Protein 8GW5 (pdb70)

Foldseek 3Di:
DDFKDKAKFFWQFQKDWDADPVRFIWIKTWGFGDDPVDTDIAIEIEGDCLNVVRNPQHGGGFIKMFMFGWDWDWDQDPVRRIDIDIHGYGPHMGRPDRD/DDFKDKAKFFWQFFWDWDADPVGKIKTKTWGWGWDPDPPVTHTDTAIEMEIHPQNVVSNVPHGHGFIKMFMFGKDWDWDQDPVGDIDIDIHTYGPHMGGDD

Nearest PDB structures (foldseek):
  8gw5-assembly1_A-2  TM=1.010E+00  e=1.698E-18  Staphylococcus aureus subsp. aureus ED98
  6bhw-assembly2_F  TM=9.410E-01  e=5.744E-14  Bacillus subtilis subsp. subtilis str. 168
  6bhx-assembly1_D  TM=8.996E-01  e=3.920E-14  Bacillus subtilis subsp. subtilis str. 168
  5odn-assembly1_D  TM=8.655E-01  e=2.722E-10  Salinibacter ruber DSM 13855
  3tqy-assembly1_D  TM=8.870E-01  e=6.174E-10  Coxiella burnetii

B-factor: mean 24.98, std 10.58, range [10.48, 67.52]

Organism: Staphylococcus aureus (NCBI:txid1280)

Radius of gyration: 17.5 Å; Cα contacts (8 Å, |Δi|>4): 536; chains: 2; bounding box: 48×40×39 Å

InterPro domains:
  IPR000424 Primosome PriB/single-strand DNA-binding [PF00436] (2-103)
  IPR000424 Primosome PriB/single-strand DNA-binding [PS50935] (1-104)
  IPR000424 Primosome PriB/single-strand DNA-binding [cd04496] (5-103)
  IPR011344 Single-stranded DNA-binding protein [MF_00984] (2-107)
  IPR011344 Single-stranded DNA-binding protein [PIRSF002070] (1-145)
  IPR011344 Single-stranded DNA-binding protein [PTHR10302] (2-135)
  IPR011344 Single-stranded DNA-binding protein [TIGR00621] (1-167)
  IPR012340 Nucleic acid-binding, OB-fold [G3DSA:2.40.50.140] (1-115)
  IPR012340 Nucleic acid-binding, OB-fold [SSF50249] (1-167)

Structure (mmCIF, N/CA/C/O backbone):
data_8GW5
#
_entry.id   8GW5
#
_cell.length_a   88.224
_cell.length_b   88.224
_cell.length_c   57.999
_cell.angle_alpha   90.000
_cell.angle_beta   90.000
_cell.angle_gamma   90.000
#
_symmetry.space_group_name_H-M   'P 41 21 2'
#
loop_
_entity.id
_entity.type
_entity.pdbx_description
1 polymer 'Single-stranded DNA-binding protein'
2 non-polymer GLYCEROL
3 water water
#
loop_
_atom_site.group_PDB
_atom_site.id
_atom_site.type_symbol
_atom_site.label_atom_id
_atom_site.label_alt_id
_atom_site.label_comp_id
_atom_site.label_asym_id
_atom_site.label_entity_id
_atom_site.label_seq_id
_atom_site.pdbx_PDB_ins_code
_atom_site.Cartn_x
_atom_site.Cartn_y
_atom_site.Cartn_z
_atom_site.occupancy
_atom_site.B_iso_or_equiv
_atom_site.auth_seq_id
_atom_site.auth_comp_id
_atom_site.auth_asym_id
_atom_site.auth_atom_id
_atom_site.pdbx_PDB_model_num
ATOM 1 N N . MET A 1 1 ? 23.909 -36.321 13.672 1.00 33.47 1 MET A N 1
ATOM 2 C CA . MET A 1 1 ? 24.753 -35.190 13.310 1.00 30.41 1 MET A CA 1
ATOM 3 C C . MET A 1 1 ? 23.983 -33.883 13.377 1.00 24.43 1 MET A C 1
ATOM 4 O O . MET A 1 1 ? 22.755 -33.865 13.321 1.00 30.53 1 MET A O 1
ATOM 9 N N . LEU A 1 2 ? 24.712 -32.783 13.486 1.00 19.66 2 LEU A N 1
ATOM 10 C CA . LEU A 1 2 ? 24.072 -31.499 13.733 1.00 17.58 2 LEU A CA 1
ATOM 11 C C . LEU A 1 2 ? 23.438 -30.968 12.460 1.00 15.78 2 LEU A C 1
ATOM 12 O O . LEU A 1 2 ? 24.039 -31.014 11.382 1.00 15.34 2 LEU A O 1
ATOM 17 N N . ASN A 1 3 ? 22.215 -30.453 12.597 1.00 13.97 3 ASN A N 1
ATOM 18 C CA . ASN A 1 3 ? 21.491 -29.935 11.440 1.00 15.83 3 ASN A CA 1
ATOM 19 C C . ASN A 1 3 ? 20.467 -28.946 11.986 1.00 13.37 3 ASN A C 1
ATOM 20 O O . ASN A 1 3 ? 19.447 -29.356 12.543 1.00 14.40 3 ASN A O 1
ATOM 25 N N . ARG A 1 4 ? 20.769 -27.660 11.856 1.00 14.10 4 ARG A N 1
ATOM 26 C CA . ARG A 1 4 ? 19.933 -26.628 12.445 1.00 13.97 4 ARG A CA 1
ATOM 27 C C . ARG A 1 4 ? 19.869 -25.445 11.496 1.00 12.25 4 ARG A C 1
ATOM 28 O O . ARG A 1 4 ? 20.902 -25.006 10.970 1.00 13.67 4 ARG A O 1
ATOM 36 N N . VAL A 1 5 ? 18.669 -24.921 11.288 1.00 13.92 5 VAL A N 1
ATOM 37 C CA . VAL A 1 5 ? 18.487 -23.703 10.495 1.00 13.28 5 VAL A CA 1
ATOM 38 C C . VAL A 1 5 ? 17.522 -22.806 11.253 1.00 14.93 5 VAL A C 1
ATOM 39 O O . VAL A 1 5 ? 16.533 -23.285 11.817 1.00 14.59 5 VAL A O 1
ATOM 43 N N . VAL A 1 6 ? 17.825 -21.509 11.297 1.00 12.60 6 VAL A N 1
ATOM 44 C CA . VAL A 1 6 ? 16.974 -20.521 11.957 1.00 12.29 6 VAL A CA 1
ATOM 45 C C . VAL A 1 6 ? 16.775 -19.370 10.982 1.00 13.30 6 VAL A C 1
ATOM 46 O O . VAL A 1 6 ? 17.750 -18.859 10.417 1.00 13.40 6 VAL A O 1
ATOM 50 N N . LEU A 1 7 ? 15.517 -18.970 10.775 1.00 13.52 7 LEU A N 1
ATOM 51 C CA . LEU A 1 7 ? 15.189 -17.929 9.815 1.00 10.82 7 LEU A CA 1
ATOM 52 C C . LEU A 1 7 ? 14.188 -16.968 10.432 1.00 13.54 7 LEU A C 1
ATOM 53 O O . LEU A 1 7 ? 13.345 -17.368 11.238 1.00 15.10 7 LEU A O 1
ATOM 58 N N . VAL A 1 8 ? 14.250 -15.712 10.011 1.00 12.94 8 VAL A N 1
ATOM 59 C CA . VAL A 1 8 ? 13.137 -14.778 10.150 1.00 14.24 8 VAL A CA 1
ATOM 60 C C . VAL A 1 8 ? 12.887 -14.168 8.778 1.00 15.07 8 VAL A C 1
ATOM 61 O O . VAL A 1 8 ? 13.827 -13.688 8.132 1.00 15.49 8 VAL A O 1
ATOM 65 N N . GLY A 1 9 ? 11.636 -14.194 8.326 1.00 14.98 9 GLY A N 1
ATOM 66 C CA . GLY A 1 9 ? 11.287 -13.615 7.047 1.00 16.88 9 GLY A CA 1
ATOM 67 C C . GLY A 1 9 ? 9.795 -13.367 6.968 1.00 16.19 9 GLY A C 1
ATOM 68 O O . GLY A 1 9 ? 9.079 -13.521 7.956 1.00 15.38 9 GLY A O 1
ATOM 69 N N . ARG A 1 10 ? 9.329 -12.977 5.777 1.00 15.38 10 ARG A N 1
ATOM 70 C CA . ARG A 1 10 ? 7.910 -12.701 5.565 1.00 16.35 10 ARG A CA 1
ATOM 71 C C . ARG A 1 10 ? 7.329 -13.647 4.528 1.00 15.17 10 ARG A C 1
ATOM 72 O O . ARG A 1 10 ? 7.979 -13.966 3.524 1.00 16.76 10 ARG A O 1
ATOM 80 N N . LEU A 1 11 ? 6.096 -14.092 4.765 1.00 15.09 11 LEU A N 1
ATOM 81 C CA . LEU A 1 11 ? 5.498 -15.067 3.859 1.00 14.05 11 LEU A CA 1
ATOM 82 C C . LEU A 1 11 ? 5.221 -14.432 2.502 1.00 17.23 11 LEU A C 1
ATOM 83 O O . LEU A 1 11 ? 4.732 -13.304 2.408 1.00 17.14 11 LEU A O 1
ATOM 88 N N . THR A 1 12 ? 5.540 -15.162 1.444 1.00 15.48 12 THR A N 1
ATOM 89 C CA . THR A 1 12 ? 5.291 -14.632 0.108 1.00 17.98 12 THR A CA 1
ATOM 90 C C . THR A 1 12 ? 3.836 -14.767 -0.297 1.00 21.10 12 THR A C 1
ATOM 91 O O . THR A 1 12 ? 3.397 -14.073 -1.220 1.00 21.28 12 THR A O 1
ATOM 95 N N . LYS A 1 13 ? 3.103 -15.671 0.346 1.00 17.18 13 LYS A N 1
ATOM 96 C CA . LYS A 1 13 ? 1.691 -15.902 0.064 1.00 20.38 13 LYS A CA 1
ATOM 97 C C . LYS A 1 13 ? 1.081 -16.565 1.284 1.00 19.46 13 LYS A C 1
ATOM 98 O O . LYS A 1 13 ? 1.790 -16.962 2.211 1.00 18.09 13 LYS A O 1
ATOM 104 N N . ASP A 1 14 ? -0.249 -16.694 1.276 1.00 19.70 14 ASP A N 1
ATOM 105 C CA . ASP A 1 14 ? -0.913 -17.353 2.394 1.00 21.65 14 ASP A CA 1
ATOM 106 C C . ASP A 1 14 ? -0.388 -18.780 2.546 1.00 18.03 14 ASP A C 1
ATOM 107 O O . ASP A 1 14 ? -0.085 -19.441 1.545 1.00 20.16 14 ASP A O 1
ATOM 112 N N . PRO A 1 15 ? -0.298 -19.297 3.774 1.00 17.61 15 PRO A N 1
ATOM 113 C CA . PRO A 1 15 ? 0.135 -20.692 3.963 1.00 16.79 15 PRO A CA 1
ATOM 114 C C . PRO A 1 15 ? -0.912 -21.674 3.457 1.00 20.09 15 PRO A C 1
ATOM 115 O O . PRO A 1 15 ? -2.078 -21.336 3.247 1.00 19.07 15 PRO A O 1
ATOM 119 N N . GLU A 1 16 ? -0.483 -22.922 3.280 1.00 17.15 16 GLU A N 1
ATOM 120 C CA . GLU A 1 16 ? -1.352 -23.958 2.738 1.00 19.29 16 GLU A CA 1
ATOM 121 C C . GLU A 1 16 ? -1.245 -25.217 3.577 1.00 19.45 16 GLU A C 1
ATOM 122 O O . GLU A 1 16 ? -0.379 -25.348 4.445 1.00 17.10 16 GLU A O 1
ATOM 128 N N . TYR A 1 17 ? -2.143 -26.155 3.293 1.00 14.79 17 TYR A N 1
ATOM 129 C CA . TYR A 1 17 ? -2.060 -27.512 3.808 1.00 20.22 17 TYR A CA 1
ATOM 130 C C . TYR A 1 17 ? -1.720 -28.439 2.654 1.00 21.02 17 TYR A C 1
ATOM 131 O O . TYR A 1 17 ? -2.169 -28.221 1.522 1.00 24.21 17 TYR A O 1
ATOM 140 N N . ARG A 1 18 ? -0.932 -29.466 2.943 1.00 18.93 18 ARG A N 1
ATOM 141 C CA . ARG A 1 18 ? -0.660 -30.530 1.993 1.00 27.65 18 ARG A CA 1
ATOM 142 C C . ARG A 1 18 ? -0.540 -31.828 2.776 1.00 27.31 18 ARG A C 1
ATOM 143 O O . ARG A 1 18 ? -0.433 -31.828 4.006 1.00 23.92 18 ARG A O 1
ATOM 151 N N . THR A 1 19 ? -0.596 -32.953 2.074 1.00 25.13 19 THR A N 1
ATOM 152 C CA . THR A 1 19 ? -0.300 -34.224 2.712 1.00 25.98 19 THR A CA 1
ATOM 153 C C . THR A 1 19 ? 0.909 -34.834 2.025 1.00 31.31 19 THR A C 1
ATOM 154 O O . THR A 1 19 ? 1.041 -34.752 0.800 1.00 34.14 19 THR A O 1
ATOM 158 N N . THR A 1 20 ? 1.805 -35.417 2.820 1.00 33.20 20 THR A N 1
ATOM 159 C CA . THR A 1 20 ? 3.020 -35.999 2.278 1.00 37.87 20 THR A CA 1
ATOM 160 C C . THR A 1 20 ? 2.687 -37.276 1.512 1.00 39.72 20 THR A C 1
ATOM 161 O O . THR A 1 20 ? 1.542 -37.735 1.516 1.00 37.87 20 THR A O 1
ATOM 165 N N . PRO A 1 21 ? 3.672 -37.867 0.827 1.00 39.49 21 PRO A N 1
ATOM 166 C CA . PRO A 1 21 ? 3.396 -39.118 0.099 1.00 39.18 21 PRO A CA 1
ATOM 167 C C . PRO A 1 21 ? 2.871 -40.227 0.991 1.00 41.82 21 PRO A C 1
ATOM 168 O O . PRO A 1 21 ? 2.083 -41.062 0.527 1.00 47.49 21 PRO A O 1
ATOM 172 N N . SER A 1 22 ? 3.260 -40.253 2.265 1.00 43.59 22 SER A N 1
ATOM 173 C CA . SER A 1 22 ? 2.787 -41.272 3.192 1.00 41.54 22 SER A CA 1
ATOM 174 C C . SER A 1 22 ? 1.439 -40.933 3.819 1.00 43.61 22 SER A C 1
ATOM 175 O O . SER A 1 22 ? 0.973 -41.679 4.690 1.00 43.56 22 SER A O 1
ATOM 178 N N . GLY A 1 23 ? 0.803 -39.839 3.411 1.00 38.70 23 GLY A N 1
ATOM 179 C CA . GLY A 1 23 ? -0.477 -39.455 3.977 1.00 37.11 23 GLY A CA 1
ATOM 180 C C . GLY A 1 23 ? -0.406 -38.621 5.236 1.00 34.48 23 GLY A C 1
ATOM 181 O O . GLY A 1 23 ? -1.420 -38.489 5.934 1.00 31.08 23 GLY A O 1
ATOM 182 N N . VAL A 1 24 ? 0.754 -38.058 5.553 1.00 31.65 24 VAL A N 1
ATOM 183 C CA . VAL A 1 24 ? 0.918 -37.214 6.730 1.00 28.95 24 VAL A CA 1
ATOM 184 C C . VAL A 1 24 ? 0.572 -35.778 6.347 1.00 26.11 24 VAL A C 1
ATOM 185 O O . VAL A 1 24 ? 1.033 -35.273 5.316 1.00 28.57 24 VAL A O 1
ATOM 189 N N . SER A 1 25 ? -0.228 -35.110 7.175 1.00 27.51 25 SER A N 1
ATOM 190 C CA . SER A 1 25 ? -0.644 -33.742 6.884 1.00 22.18 25 SER A CA 1
ATOM 191 C C . SER A 1 25 ? 0.395 -32.734 7.389 1.00 23.35 25 SER A C 1
ATOM 192 O O . SER A 1 25 ? 0.976 -32.914 8.466 1.00 22.10 25 SER A O 1
ATOM 195 N N . VAL A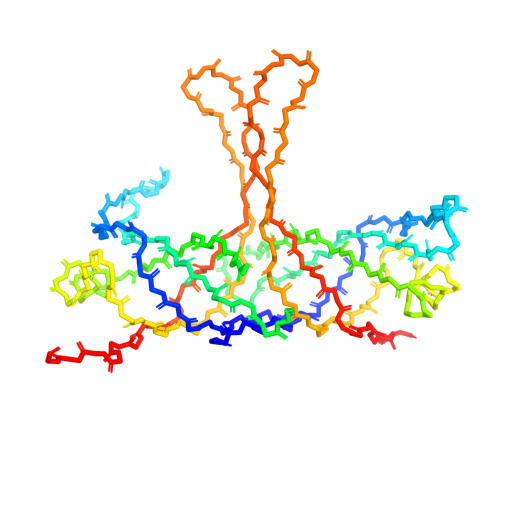 1 26 ? 0.621 -31.668 6.606 1.00 20.05 26 VAL A N 1
ATOM 196 C CA . VAL A 1 26 ? 1.589 -30.631 6.951 1.00 20.49 26 VAL A CA 1
ATOM 197 C C . VAL A 1 26 ? 1.042 -29.268 6.539 1.00 17.72 26 VAL A C 1
ATOM 198 O O . VAL A 1 26 ? 0.153 -29.162 5.692 1.00 19.06 26 VAL A O 1
ATOM 202 N N . ALA A 1 27 ? 1.584 -28.215 7.151 1.00 16.50 27 ALA A N 1
ATOM 203 C CA . ALA A 1 27 ? 1.453 -26.864 6.620 1.00 16.23 27 ALA A CA 1
ATOM 204 C C . ALA A 1 27 ? 2.704 -26.514 5.825 1.00 18.20 27 ALA A C 1
ATOM 205 O O . ALA A 1 27 ? 3.812 -26.938 6.165 1.00 16.59 27 ALA A O 1
ATOM 207 N N . THR A 1 28 ? 2.523 -25.731 4.768 1.00 15.94 28 THR A N 1
ATOM 208 C CA . THR A 1 28 ? 3.645 -25.259 3.972 1.00 18.37 28 THR A CA 1
ATOM 209 C C . THR A 1 28 ? 3.554 -23.752 3.805 1.00 16.79 28 THR A C 1
ATOM 210 O O . THR A 1 28 ? 2.457 -23.182 3.733 1.00 17.69 28 THR A O 1
ATOM 214 N N . PHE A 1 29 ? 4.720 -23.108 3.748 1.00 13.82 29 PHE A N 1
ATOM 215 C CA . PHE A 1 29 ? 4.758 -21.702 3.373 1.00 14.66 29 PHE A CA 1
ATOM 216 C C . PHE A 1 29 ? 6.159 -21.357 2.895 1.00 16.04 29 PHE A C 1
ATOM 217 O O . PHE A 1 29 ? 7.126 -22.071 3.173 1.00 16.69 29 PHE A O 1
ATOM 225 N N . THR A 1 30 ? 6.256 -20.233 2.189 1.00 15.36 30 THR A N 1
ATOM 226 C CA . THR A 1 30 ? 7.521 -19.750 1.660 1.00 14.74 30 THR A CA 1
ATOM 227 C C . THR A 1 30 ? 7.881 -18.435 2.337 1.00 16.92 30 THR A C 1
ATOM 228 O O . THR A 1 30 ? 7.054 -17.515 2.410 1.00 14.81 30 THR A O 1
ATOM 232 N N . LEU A 1 31 ? 9.111 -18.341 2.829 1.00 17.21 31 LEU A N 1
ATOM 233 C CA . LEU A 1 31 ? 9.580 -17.130 3.489 1.00 16.67 31 LEU A CA 1
ATOM 234 C C . LEU A 1 31 ? 10.498 -16.357 2.549 1.00 17.05 31 LEU A C 1
ATOM 235 O O . LEU A 1 31 ? 11.436 -16.925 1.985 1.00 19.16 31 LEU A O 1
ATOM 240 N N . ALA A 1 32 ? 10.237 -15.064 2.399 1.00 16.89 32 ALA A N 1
ATOM 241 C CA . ALA A 1 32 ? 11.191 -14.154 1.784 1.00 18.89 32 ALA A CA 1
ATOM 242 C C . ALA A 1 32 ? 12.079 -13.621 2.900 1.00 18.42 32 ALA A C 1
ATOM 243 O O . ALA A 1 32 ? 11.589 -12.978 3.838 1.00 16.46 32 ALA A O 1
ATOM 245 N N . VAL A 1 33 ? 13.363 -13.953 2.807 1.00 15.44 33 VAL A N 1
ATOM 246 C CA . VAL A 1 33 ? 14.328 -13.591 3.877 1.00 16.86 33 VAL A CA 1
ATOM 247 C C . VAL A 1 33 ? 15.342 -12.598 3.317 1.00 19.66 33 VAL A C 1
ATOM 248 O O . VAL A 1 33 ? 16.146 -12.971 2.478 1.00 17.47 33 VAL A O 1
ATOM 252 N N . ASN A 1 34 ? 15.262 -11.372 3.808 1.00 23.06 34 ASN A N 1
ATOM 253 C CA . ASN A 1 34 ? 16.141 -10.304 3.290 1.00 25.83 34 ASN A CA 1
ATOM 254 C C . ASN A 1 34 ? 17.581 -10.610 3.656 1.00 24.63 34 ASN A C 1
ATOM 255 O O . ASN A 1 34 ? 17.815 -11.182 4.716 1.00 25.10 34 ASN A O 1
ATOM 260 N N . ARG A 1 35 ? 18.487 -10.233 2.767 1.00 26.34 35 ARG A N 1
ATOM 261 C CA . ARG A 1 35 ? 19.922 -10.389 3.054 1.00 31.76 35 ARG A CA 1
ATOM 262 C C . ARG A 1 35 ? 20.469 -9.114 3.699 1.00 36.82 35 ARG A C 1
ATOM 263 O O . ARG A 1 35 ? 19.812 -8.086 3.578 1.00 36.73 35 ARG A O 1
ATOM 271 N N . THR A 1 36 ? 21.589 -9.234 4.397 1.00 37.75 36 THR A N 1
ATOM 272 C CA . THR A 1 36 ? 22.258 -8.059 4.991 1.00 48.05 36 THR A CA 1
ATOM 273 C C . THR A 1 36 ? 23.440 -7.719 4.101 1.00 51.69 36 THR A C 1
ATOM 274 O O . THR A 1 36 ? 24.565 -7.934 4.558 1.00 53.92 36 THR A O 1
ATOM 278 N N . PHE A 1 37 ? 23.187 -7.285 2.864 1.00 54.24 37 PHE A N 1
ATOM 279 C CA . PHE A 1 37 ? 24.320 -6.842 2.002 1.00 62.36 37 PHE A CA 1
ATOM 280 C C . PHE A 1 37 ? 23.816 -6.374 0.639 1.00 64.19 37 PHE A C 1
ATOM 281 O O . PHE A 1 37 ? 24.512 -5.534 0.036 1.00 62.71 37 PHE A O 1
ATOM 289 N N . GLU A 1 45 ? 17.942 -7.463 -1.748 1.00 39.88 45 GLU A N 1
ATOM 290 C CA . GLU A 1 45 ? 18.048 -8.854 -2.168 1.00 33.70 45 GLU A CA 1
ATOM 291 C C . GLU A 1 45 ? 17.474 -9.784 -1.096 1.00 28.02 45 GLU A C 1
ATOM 292 O O . GLU A 1 45 ? 17.536 -9.500 0.104 1.00 31.26 45 GLU A O 1
ATOM 298 N N . ALA A 1 46 ? 16.910 -10.902 -1.534 1.00 25.23 46 ALA A N 1
ATOM 299 C CA . ALA A 1 46 ? 16.267 -11.810 -0.602 1.00 23.96 46 ALA A CA 1
ATOM 300 C C . ALA A 1 46 ? 16.413 -13.230 -1.108 1.00 22.17 46 ALA A C 1
ATOM 301 O O . ALA A 1 46 ? 16.627 -13.470 -2.300 1.00 22.71 46 ALA A O 1
ATOM 303 N N . ASP A 1 47 ? 16.276 -14.171 -0.184 1.00 14.59 47 ASP A N 1
ATOM 304 C CA . ASP A 1 47 ? 16.223 -15.583 -0.513 1.00 14.77 47 ASP A CA 1
ATOM 305 C C . ASP A 1 47 ? 14.833 -16.118 -0.200 1.00 15.75 47 ASP A C 1
ATOM 306 O O . ASP A 1 47 ? 14.164 -15.647 0.724 1.00 16.34 47 ASP A O 1
ATOM 311 N N . PHE A 1 48 ? 14.399 -17.103 -0.983 1.00 15.21 48 PHE A N 1
ATOM 312 C CA . PHE A 1 48 ? 13.031 -17.615 -0.917 1.00 16.26 48 PHE A CA 1
ATOM 313 C C . PHE A 1 48 ? 13.079 -19.069 -0.486 1.00 15.42 48 PHE A C 1
ATOM 314 O O . PHE A 1 48 ? 13.541 -19.929 -1.241 1.00 15.98 48 PHE A O 1
ATOM 322 N N . ILE A 1 49 ? 12.625 -19.338 0.740 1.00 14.68 49 ILE A N 1
ATOM 323 C CA . ILE A 1 49 ? 12.886 -20.610 1.400 1.00 12.89 49 ILE A CA 1
ATOM 324 C C . ILE A 1 49 ? 11.566 -21.288 1.747 1.00 14.02 49 ILE A C 1
ATOM 325 O O . ILE A 1 49 ? 10.710 -20.688 2.409 1.00 14.54 49 ILE A O 1
ATOM 330 N N . ASN A 1 50 ? 11.412 -22.540 1.310 1.00 13.69 50 ASN A N 1
ATOM 331 C CA . ASN A 1 50 ? 10.180 -23.281 1.545 1.00 14.30 50 ASN A CA 1
ATOM 332 C C . ASN A 1 50 ? 10.240 -24.008 2.886 1.00 13.80 50 ASN A C 1
ATOM 333 O O . ASN A 1 50 ? 11.170 -24.783 3.138 1.00 14.85 50 ASN A O 1
ATOM 338 N N . CYS A 1 51 ? 9.225 -23.778 3.725 1.00 12.88 51 CYS A N 1
ATOM 339 C CA . CYS A 1 51 ? 9.134 -24.305 5.078 1.00 14.99 51 CYS A CA 1
ATOM 340 C C . CYS A 1 51 ? 7.976 -25.289 5.179 1.00 14.13 51 CYS A C 1
ATOM 341 O O . CYS A 1 51 ? 6.959 -25.158 4.475 1.00 15.30 51 CYS A O 1
ATOM 344 N N . VAL A 1 52 ? 8.137 -26.276 6.061 1.00 13.66 52 VAL A N 1
ATOM 345 C CA . VAL A 1 52 ? 7.173 -27.365 6.222 1.00 15.96 52 VAL A CA 1
ATOM 346 C C . VAL A 1 52 ? 6.979 -27.604 7.713 1.00 17.65 52 VAL A C 1
ATOM 347 O O . VAL A 1 52 ? 7.952 -27.631 8.472 1.00 15.86 52 VAL A O 1
ATOM 351 N N . VAL A 1 53 ? 5.727 -27.776 8.136 1.00 14.42 53 VAL A N 1
ATOM 352 C CA . VAL A 1 53 ? 5.394 -27.894 9.553 1.00 15.61 53 VAL A CA 1
ATOM 353 C C . VAL A 1 53 ? 4.503 -29.116 9.756 1.00 17.62 53 VAL A C 1
ATOM 354 O O . VAL A 1 53 ? 3.425 -29.198 9.165 1.00 17.08 53 VAL A O 1
ATOM 358 N N . PHE A 1 54 ? 4.943 -29.983 10.649 1.00 20.01 54 PHE A N 1
ATOM 359 C CA . PHE A 1 54 ? 4.174 -31.200 10.959 1.00 19.48 54 PHE A CA 1
ATOM 360 C C . PHE A 1 54 ? 3.353 -31.021 12.241 1.00 20.05 54 PHE A C 1
ATOM 361 O O . PHE A 1 54 ? 3.583 -30.089 13.001 1.00 17.95 54 PHE A O 1
ATOM 369 N N . ARG A 1 55 ? 2.422 -31.940 12.447 1.00 30.00 55 ARG A N 1
ATOM 370 C CA . ARG A 1 55 ? 1.617 -31.965 13.694 1.00 30.00 55 ARG A CA 1
ATOM 371 C C . ARG A 1 55 ? 0.664 -30.768 13.776 1.00 30.00 55 ARG A C 1
ATOM 372 O O . ARG A 1 55 ? 0.504 -30.071 12.774 1.00 30.00 55 ARG A O 1
ATOM 380 N N . ARG A 1 56 ? 0.068 -30.550 14.950 1.00 20.60 56 ARG A N 1
ATOM 381 C CA . ARG A 1 56 ? -0.998 -29.524 15.020 1.00 21.31 56 ARG A CA 1
ATOM 382 C C . ARG A 1 56 ? -0.427 -28.129 14.832 1.00 22.25 56 ARG A C 1
ATOM 383 O O . ARG A 1 56 ? -1.210 -27.213 14.579 1.00 21.18 56 ARG A O 1
ATOM 391 N N . GLN A 1 57 ? 0.887 -27.988 14.979 1.00 24.90 57 GLN A N 1
ATOM 392 C CA . GLN A 1 57 ? 1.442 -26.679 14.667 1.00 20.22 57 GLN A CA 1
ATOM 393 C C . GLN A 1 57 ? 1.035 -26.225 13.276 1.00 17.33 57 GLN A C 1
ATOM 394 O O . GLN A 1 57 ? 0.970 -25.019 13.009 1.00 21.09 57 GLN A O 1
ATOM 400 N N . ALA A 1 58 ? 0.722 -27.165 12.387 1.00 19.20 58 ALA A N 1
ATOM 401 C CA . ALA A 1 58 ? 0.229 -26.806 11.063 1.00 19.55 58 ALA A CA 1
ATOM 402 C C . ALA A 1 58 ? -1.040 -25.964 11.135 1.00 18.73 58 ALA A C 1
ATOM 403 O O . ALA A 1 58 ? -1.298 -25.141 10.244 1.00 15.99 58 ALA A O 1
ATOM 405 N N . ASP A 1 59 ? -1.862 -26.178 12.160 1.00 14.84 59 ASP A N 1
ATOM 406 C CA . ASP A 1 59 ? -3.090 -25.392 12.268 1.00 14.89 59 ASP A CA 1
ATOM 407 C C . ASP A 1 59 ? -2.791 -23.989 12.762 1.00 16.48 59 ASP A C 1
ATOM 408 O O . ASP A 1 59 ? -3.403 -23.018 12.294 1.00 16.15 59 ASP A O 1
ATOM 413 N N . ASN A 1 60 ? -1.864 -23.860 13.720 1.00 16.41 60 ASN A N 1
ATOM 414 C CA . ASN A 1 60 ? -1.442 -22.529 14.139 1.00 18.20 60 ASN A CA 1
ATOM 415 C C . ASN A 1 60 ? -0.938 -21.733 12.951 1.00 17.64 60 ASN A C 1
ATOM 416 O O . ASN A 1 60 ? -1.295 -20.563 12.769 1.00 16.54 60 ASN A O 1
ATOM 421 N N . VAL A 1 61 ? -0.099 -22.368 12.128 1.00 18.49 61 VAL A N 1
ATOM 422 C CA . VAL A 1 61 ? 0.478 -21.695 10.971 1.00 16.46 61 VAL A CA 1
ATOM 423 C C . VAL A 1 61 ? -0.611 -21.243 10.014 1.00 18.91 61 VAL A C 1
ATOM 424 O O . VAL A 1 61 ? -0.596 -20.105 9.528 1.00 17.05 61 VAL A O 1
ATOM 428 N N . ASN A 1 62 ? -1.586 -22.110 9.735 1.00 15.74 62 ASN A N 1
ATOM 429 C CA . ASN A 1 62 ? -2.574 -21.732 8.736 1.00 14.35 62 ASN A CA 1
ATOM 430 C C . ASN A 1 62 ? -3.606 -20.729 9.257 1.00 19.81 62 ASN A C 1
ATOM 431 O O . ASN A 1 62 ? -4.332 -20.125 8.450 1.00 18.00 62 ASN A O 1
ATOM 436 N N . ASN A 1 63 ? -3.666 -20.499 10.567 1.00 16.25 63 ASN A N 1
ATOM 437 C CA . ASN A 1 63 ? -4.587 -19.503 11.104 1.00 15.58 63 ASN A CA 1
ATOM 438 C C . ASN A 1 63 ? -3.915 -18.186 11.465 1.00 18.21 63 ASN A C 1
ATOM 439 O O . ASN A 1 63 ? -4.512 -17.125 11.268 1.00 20.27 63 ASN A O 1
ATOM 444 N N . TYR A 1 64 ? -2.695 -18.225 11.989 1.00 17.26 64 TYR A N 1
ATOM 445 C CA . TYR A 1 64 ? -2.020 -17.011 12.445 1.00 19.73 64 TYR A CA 1
ATOM 446 C C . TYR A 1 64 ? -1.253 -16.298 11.343 1.00 20.77 64 TYR A C 1
ATOM 447 O O . TYR A 1 64 ? -1.051 -15.081 11.422 1.00 21.87 64 TYR A O 1
ATOM 456 N N . LEU A 1 65 ? -0.791 -17.013 10.333 1.00 17.11 65 LEU A N 1
ATOM 457 C CA . LEU A 1 65 ? 0.056 -16.388 9.332 1.00 18.39 65 LEU A CA 1
ATOM 458 C C . LEU A 1 65 ? -0.706 -16.177 8.038 1.00 17.96 65 LEU A C 1
ATOM 459 O O . LEU A 1 65 ? -1.565 -16.978 7.668 1.00 20.29 65 LEU A O 1
ATOM 464 N N . SER A 1 66 ? -0.383 -15.084 7.347 1.00 17.61 66 SER A N 1
ATOM 465 C CA . SER A 1 66 ? -0.920 -14.809 6.020 1.00 18.52 66 SER A CA 1
ATOM 466 C C . SER A 1 66 ? 0.196 -14.211 5.173 1.00 19.41 66 SER A C 1
ATOM 467 O O . SER A 1 66 ? 1.313 -13.985 5.649 1.00 18.58 66 SER A O 1
ATOM 470 N N . LYS A 1 67 ? -0.107 -13.956 3.905 1.00 16.66 67 LYS A N 1
ATOM 471 C CA . LYS A 1 67 ? 0.852 -13.293 3.025 1.00 19.40 67 LYS A CA 1
ATOM 472 C C . LYS A 1 67 ? 1.358 -12.002 3.656 1.00 20.87 67 LYS A C 1
ATOM 473 O O . LYS A 1 67 ? 0.573 -11.167 4.120 1.00 21.61 67 LYS A O 1
ATOM 479 N N . GLY A 1 68 ? 2.680 -11.851 3.693 1.00 18.61 68 GLY A N 1
ATOM 480 C CA . GLY A 1 68 ? 3.303 -10.690 4.300 1.00 17.99 68 GLY A CA 1
ATOM 481 C C . GLY A 1 68 ? 3.603 -10.793 5.785 1.00 17.70 68 GLY A C 1
ATOM 482 O O . GLY A 1 68 ? 4.327 -9.927 6.312 1.00 18.62 68 GLY A O 1
ATOM 483 N N . SER A 1 69 ? 3.067 -11.800 6.483 1.00 15.20 69 SER A N 1
ATOM 484 C CA . SER A 1 69 ? 3.312 -11.939 7.914 1.00 16.06 69 SER A CA 1
ATOM 485 C C . SER A 1 69 ? 4.788 -12.188 8.195 1.00 15.83 69 SER A C 1
ATOM 486 O O . SER A 1 69 ? 5.445 -12.958 7.496 1.00 16.29 69 SER A O 1
ATOM 489 N N . LEU A 1 70 ? 5.289 -11.568 9.257 1.00 18.32 70 LEU A N 1
ATOM 490 C CA . LEU A 1 70 ? 6.627 -11.849 9.765 1.00 16.43 70 LEU A CA 1
ATOM 491 C C . LEU A 1 70 ? 6.592 -13.124 10.594 1.00 16.09 70 LEU A C 1
ATOM 492 O O . LEU A 1 70 ? 5.749 -13.263 11.482 1.00 17.69 70 LEU A O 1
ATOM 497 N N . ALA A 1 71 ? 7.506 -14.062 10.310 1.00 15.35 71 ALA A N 1
ATOM 498 C CA . ALA A 1 71 ? 7.548 -15.318 11.051 1.00 14.95 71 ALA A CA 1
ATOM 499 C C . ALA A 1 71 ? 8.992 -15.722 11.314 1.00 14.46 71 ALA A C 1
ATOM 500 O O . ALA A 1 71 ? 9.892 -15.415 10.529 1.00 15.02 71 ALA A O 1
ATOM 502 N N . GLY A 1 72 ? 9.209 -16.407 12.430 1.00 16.77 72 GLY A N 1
ATOM 503 C CA . GLY A 1 72 ? 10.485 -17.038 12.721 1.00 16.55 72 GLY A CA 1
ATOM 504 C C . GLY A 1 72 ? 10.327 -18.554 12.676 1.00 15.20 72 GLY A C 1
ATOM 505 O O . GLY A 1 72 ? 9.273 -19.082 13.036 1.00 15.51 72 GLY A O 1
ATOM 506 N N . VAL A 1 73 ? 11.372 -19.241 12.217 1.00 14.50 73 VAL A N 1
ATOM 507 C CA . VAL A 1 73 ? 11.355 -20.699 12.189 1.00 13.09 73 VAL A CA 1
ATOM 508 C C . VAL A 1 73 ? 12.666 -21.216 12.756 1.00 15.08 73 VAL A C 1
ATOM 509 O O . VAL A 1 73 ? 13.732 -20.637 12.524 1.00 13.82 73 VAL A O 1
ATOM 513 N N . ASP A 1 74 ? 12.572 -22.307 13.497 1.00 14.90 74 ASP A N 1
ATOM 514 C CA . ASP A 1 74 ? 13.710 -22.994 14.090 1.00 14.85 74 ASP A CA 1
ATOM 515 C C . ASP A 1 74 ? 13.512 -24.444 13.679 1.00 16.59 74 ASP A C 1
ATOM 516 O O . ASP A 1 74 ? 12.487 -25.042 14.013 1.00 17.44 74 ASP A O 1
ATOM 521 N N . GLY A 1 75 ? 14.430 -24.995 12.899 1.00 16.20 75 GLY A N 1
ATOM 522 C CA . GLY A 1 75 ? 14.183 -26.307 12.342 1.00 14.28 75 GLY A CA 1
ATOM 523 C C . GLY A 1 75 ? 15.429 -26.947 11.786 1.00 17.50 75 GLY A C 1
ATOM 524 O O . GLY A 1 75 ? 16.546 -26.620 12.182 1.00 14.32 75 GLY A O 1
ATOM 525 N N . ARG A 1 76 ? 15.233 -27.886 10.861 1.00 13.43 76 ARG A N 1
ATOM 526 C CA . ARG A 1 76 ? 16.346 -28.612 10.261 1.00 12.05 76 ARG A CA 1
ATOM 527 C C . ARG A 1 76 ? 16.156 -28.647 8.749 1.00 13.41 76 ARG A C 1
ATOM 528 O O . ARG A 1 76 ? 15.039 -28.547 8.246 1.00 14.26 76 ARG A O 1
ATOM 536 N N . LEU A 1 77 ? 17.264 -28.783 8.024 1.00 12.03 77 LEU A N 1
ATOM 537 C CA . LEU A 1 77 ? 17.227 -28.827 6.566 1.00 10.92 77 LEU A CA 1
ATOM 538 C C . LEU A 1 77 ? 17.016 -30.261 6.107 1.00 14.35 77 LEU A C 1
ATOM 539 O O . LEU A 1 77 ? 17.784 -31.154 6.488 1.00 15.37 77 LEU A O 1
ATOM 544 N N . GLN A 1 78 ? 16.024 -30.482 5.244 1.00 13.19 78 GLN A N 1
ATOM 545 C CA . GLN A 1 78 ? 15.820 -31.829 4.725 1.00 12.44 78 GLN A CA 1
ATOM 546 C C . GLN A 1 78 ? 15.740 -31.794 3.210 1.00 14.37 78 GLN A C 1
ATOM 547 O O . GLN A 1 78 ? 15.112 -30.904 2.632 1.00 13.71 78 GLN A O 1
ATOM 553 N N . SER A 1 79 ? 16.395 -32.762 2.581 1.00 12.30 79 SER A N 1
ATOM 554 C CA . SER A 1 79 ? 16.400 -32.903 1.135 1.00 12.84 79 SER A CA 1
ATOM 555 C C . SER A 1 79 ? 15.419 -33.989 0.714 1.00 13.67 79 SER A C 1
ATOM 556 O O . SER A 1 79 ? 15.155 -34.932 1.459 1.00 14.06 79 SER A O 1
ATOM 559 N N . ARG A 1 80 ? 14.891 -33.853 -0.501 1.00 12.82 80 ARG A N 1
ATOM 560 C CA . ARG A 1 80 ? 14.043 -34.878 -1.100 1.00 13.97 80 ARG A CA 1
ATOM 561 C C . ARG A 1 80 ? 13.879 -34.523 -2.569 1.00 13.62 80 ARG A C 1
ATOM 562 O O . ARG A 1 80 ? 14.242 -33.427 -3.008 1.00 13.42 80 ARG A O 1
ATOM 570 N N . ASN A 1 81 ? 13.295 -35.455 -3.321 1.00 13.58 81 ASN A N 1
ATOM 571 C CA . ASN A 1 81 ? 13.037 -35.193 -4.727 1.00 14.89 81 ASN A CA 1
ATOM 572 C C . ASN A 1 81 ? 11.778 -35.933 -5.144 1.00 15.51 81 ASN A C 1
ATOM 573 O O . ASN A 1 81 ? 11.284 -36.823 -4.440 1.00 15.98 81 ASN A O 1
ATOM 578 N N . TYR A 1 82 ? 11.241 -35.523 -6.285 1.00 17.25 82 TYR A N 1
ATOM 579 C CA . TYR A 1 82 ? 9.983 -36.072 -6.760 1.00 18.70 82 TYR A CA 1
ATOM 580 C C . TYR A 1 82 ? 9.853 -35.717 -8.226 1.00 19.69 82 TYR A C 1
ATOM 581 O O . TYR A 1 82 ? 10.503 -34.795 -8.711 1.00 21.66 82 TYR A O 1
ATOM 590 N N . GLU A 1 83 ? 8.984 -36.449 -8.915 1.00 23.65 83 GLU A N 1
ATOM 591 C CA . GLU A 1 83 ? 8.697 -36.193 -10.317 1.00 29.41 83 GLU A CA 1
ATOM 592 C C . GLU A 1 83 ? 7.443 -35.331 -10.386 1.00 31.87 83 GLU A C 1
ATOM 593 O O . GLU A 1 83 ? 6.413 -35.693 -9.807 1.00 34.47 83 GLU A O 1
ATOM 599 N N . ASN A 1 84 ? 7.540 -34.180 -11.059 1.00 30.54 84 ASN A N 1
ATOM 600 C CA . ASN A 1 84 ? 6.448 -33.214 -11.085 1.00 37.96 84 ASN A CA 1
ATOM 601 C C . ASN A 1 84 ? 5.414 -33.619 -12.137 1.00 37.82 84 ASN A C 1
ATOM 602 O O . ASN A 1 84 ? 5.454 -34.719 -12.693 1.00 37.17 84 ASN A O 1
ATOM 607 N N . GLN A 1 85 ? 4.472 -32.713 -12.416 1.00 44.09 85 GLN A N 1
ATOM 608 C CA . GLN A 1 85 ? 3.401 -33.013 -13.363 1.00 46.22 85 GLN A CA 1
ATOM 609 C C . GLN A 1 85 ? 3.950 -33.300 -14.752 1.00 44.32 85 GLN A C 1
ATOM 610 O O . GLN A 1 85 ? 3.510 -34.245 -15.416 1.00 51.11 85 GLN A O 1
ATOM 616 N N . GLU A 1 86 ? 4.905 -32.493 -15.214 1.00 43.01 86 GLU A N 1
ATOM 617 C CA . GLU A 1 86 ? 5.467 -32.704 -16.542 1.00 39.65 86 GLU A CA 1
ATOM 618 C C . GLU A 1 86 ? 6.369 -33.925 -16.618 1.00 42.72 86 GLU A C 1
ATOM 619 O O . GLU A 1 86 ? 6.895 -34.212 -17.701 1.00 42.93 86 GLU A O 1
ATOM 625 N N . GLY A 1 87 ? 6.573 -34.638 -15.511 1.00 40.52 87 GLY A N 1
ATOM 626 C CA . GLY A 1 87 ? 7.439 -35.801 -15.514 1.00 36.28 87 GLY A CA 1
ATOM 627 C C . GLY A 1 87 ? 8.900 -35.497 -15.295 1.00 33.24 87 GLY A C 1
ATOM 628 O O . GLY A 1 87 ? 9.754 -36.311 -15.668 1.00 34.95 87 GLY A O 1
ATOM 629 N N . ARG A 1 88 ? 9.159 -34.347 -14.688 1.00 26.84 88 ARG A N 1
ATOM 630 C CA . ARG A 1 88 ? 10.553 -33.923 -14.453 1.00 28.94 88 ARG A CA 1
ATOM 631 C C . ARG A 1 88 ? 10.890 -34.125 -12.976 1.00 29.15 88 ARG A C 1
ATOM 632 O O . ARG A 1 88 ? 10.066 -33.786 -12.126 1.00 28.66 88 ARG A O 1
ATOM 640 N N . ARG A 1 89 ? 12.067 -34.677 -12.730 1.00 30.00 89 ARG A N 1
ATOM 641 C CA . ARG A 1 89 ? 12.504 -3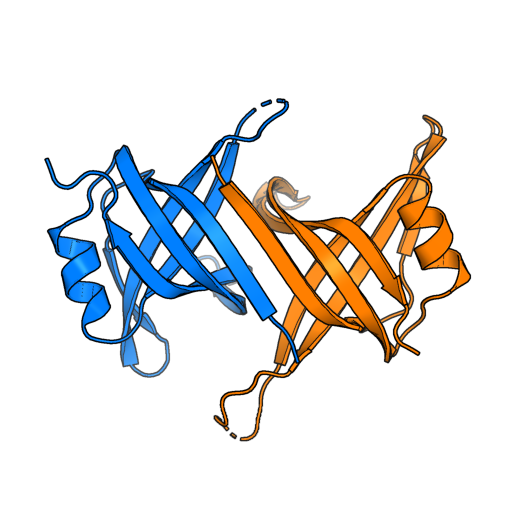4.868 -11.334 1.00 30.00 89 ARG A CA 1
ATOM 642 C C . ARG A 1 89 ? 12.913 -33.513 -10.762 1.00 30.00 89 ARG A C 1
ATOM 643 O O . ARG A 1 89 ? 13.802 -32.877 -11.328 1.00 30.00 89 ARG A O 1
ATOM 651 N N . VAL A 1 90 ? 12.294 -33.151 -9.663 1.00 18.85 90 VAL A N 1
ATOM 652 C CA . VAL A 1 90 ? 12.636 -31.886 -8.977 1.00 15.44 90 VAL A CA 1
ATOM 653 C C . VAL A 1 90 ? 13.379 -32.233 -7.691 1.00 16.10 90 VAL A C 1
ATOM 654 O O . VAL A 1 90 ? 12.953 -33.162 -7.006 1.00 15.72 90 VAL A O 1
ATOM 658 N N . PHE A 1 91 ? 14.449 -31.502 -7.419 1.00 14.21 91 PHE A N 1
ATOM 659 C CA . PHE A 1 91 ? 15.220 -31.699 -6.200 1.00 16.78 91 PHE A CA 1
ATOM 660 C C . PHE A 1 91 ? 15.005 -30.504 -5.291 1.00 15.57 91 PHE A C 1
ATOM 661 O O . PHE A 1 91 ? 15.175 -29.364 -5.736 1.00 17.03 91 PHE A O 1
ATOM 669 N N . VAL A 1 92 ? 14.639 -30.747 -4.025 1.00 13.39 92 VAL A N 1
ATOM 670 C CA . VAL A 1 92 ? 14.366 -29.622 -3.134 1.00 13.19 92 VAL A CA 1
ATOM 671 C C . VAL A 1 92 ? 15.095 -29.777 -1.809 1.00 12.74 92 VAL A C 1
ATOM 672 O O . VAL A 1 92 ? 15.431 -30.882 -1.372 1.00 12.09 92 VAL A O 1
ATOM 676 N N . THR A 1 93 ? 15.333 -28.624 -1.166 1.00 13.05 93 THR A N 1
ATOM 677 C CA . THR A 1 93 ? 15.872 -28.580 0.190 1.00 13.80 93 THR A CA 1
ATOM 678 C C . THR A 1 93 ? 14.918 -27.665 0.948 1.00 13.32 93 THR A C 1
ATOM 679 O O . THR A 1 93 ? 14.744 -26.509 0.549 1.00 13.99 93 THR A O 1
ATOM 683 N N . GLU A 1 94 ? 14.276 -28.181 1.998 1.00 12.15 94 GLU A N 1
ATOM 684 C CA . GLU A 1 94 ? 13.244 -27.455 2.725 1.00 11.81 94 GLU A CA 1
ATOM 685 C C . GLU A 1 94 ? 13.607 -27.344 4.197 1.00 11.86 94 GLU A C 1
ATOM 686 O O . GLU A 1 94 ? 14.424 -28.105 4.714 1.00 13.86 94 GLU A O 1
ATOM 692 N N . VAL A 1 95 ? 13.003 -26.375 4.873 1.00 12.03 95 VAL A N 1
ATOM 693 C CA . VAL A 1 95 ? 13.171 -26.245 6.318 1.00 10.48 95 VAL A CA 1
ATOM 694 C C . VAL A 1 95 ? 12.005 -26.974 6.965 1.00 11.12 95 VAL A C 1
ATOM 695 O O . VAL A 1 95 ? 10.842 -26.612 6.741 1.00 15.12 95 VAL A O 1
ATOM 699 N N . VAL A 1 96 ? 12.300 -28.001 7.746 1.00 12.44 96 VAL A N 1
ATOM 700 C CA . VAL A 1 96 ? 11.267 -28.715 8.491 1.00 12.44 96 VAL A CA 1
ATOM 701 C C . VAL A 1 96 ? 11.261 -28.140 9.900 1.00 15.94 96 VAL A C 1
ATOM 702 O O . VAL A 1 96 ? 12.250 -28.255 10.632 1.00 14.81 96 VAL A O 1
ATOM 706 N N . CYS A 1 97 ? 10.152 -27.511 10.278 1.00 17.12 97 CYS A N 1
ATOM 707 C CA . CYS A 1 97 ? 10.119 -26.634 11.448 1.00 17.00 97 CYS A CA 1
ATOM 708 C C . CYS A 1 97 ? 9.882 -27.413 12.731 1.00 19.56 97 CYS A C 1
ATOM 709 O O . CYS A 1 97 ? 8.873 -28.118 12.868 1.00 20.41 97 CYS A O 1
ATOM 712 N N . ASP A 1 98 ? 10.813 -27.252 13.678 1.00 19.54 98 ASP A N 1
ATOM 713 C CA . ASP A 1 98 ? 10.574 -27.662 15.052 1.00 17.97 98 ASP A CA 1
ATOM 714 C C . ASP A 1 98 ? 9.630 -26.688 15.741 1.00 21.05 98 ASP A C 1
ATOM 715 O O . ASP A 1 98 ? 8.761 -27.097 16.514 1.00 22.75 98 ASP A O 1
ATOM 720 N N . SER A 1 99 ? 9.772 -25.394 15.476 1.00 20.42 99 SER A N 1
ATOM 721 C CA . SER A 1 99 ? 8.730 -24.471 15.908 1.00 20.64 99 SER A CA 1
ATOM 722 C C . SER A 1 99 ? 8.633 -23.305 14.939 1.00 23.14 99 SER A C 1
ATOM 723 O O . SER A 1 99 ? 9.592 -22.967 14.239 1.00 19.21 99 SER A O 1
ATOM 726 N N . VAL A 1 100 ? 7.459 -22.676 14.936 1.00 21.33 100 VAL A N 1
ATOM 727 C CA . VAL A 1 100 ? 7.213 -21.452 14.189 1.00 17.13 100 VAL A CA 1
ATOM 728 C C . VAL A 1 100 ? 6.817 -20.370 15.187 1.00 18.76 100 VAL A C 1
ATOM 729 O O . VAL A 1 100 ? 5.980 -20.604 16.069 1.00 20.86 100 VAL A O 1
ATOM 733 N N . GLN A 1 101 ? 7.443 -19.208 15.073 1.00 16.61 101 GLN A N 1
ATOM 734 C CA . GLN A 1 101 ? 7.199 -18.087 15.968 1.00 19.92 101 GLN A CA 1
ATOM 735 C C . GLN A 1 101 ? 6.419 -17.010 15.230 1.00 17.23 101 GLN A C 1
ATOM 736 O O . GLN A 1 101 ? 6.801 -16.596 14.132 1.00 16.98 101 GLN A O 1
ATOM 742 N N . PHE A 1 102 ? 5.313 -16.569 15.828 1.00 19.77 102 PHE A N 1
ATOM 743 C CA . PHE A 1 102 ? 4.431 -15.595 15.198 1.00 18.82 102 PHE A CA 1
ATOM 744 C C . PHE A 1 102 ? 4.840 -14.231 15.742 1.00 21.60 102 PHE A C 1
ATOM 745 O O . PHE A 1 102 ? 4.373 -13.791 16.790 1.00 21.92 102 PHE A O 1
ATOM 753 N N . LEU A 1 103 ? 5.756 -13.580 15.026 1.00 21.00 103 LEU A N 1
ATOM 754 C CA . LEU A 1 103 ? 6.388 -12.358 15.513 1.00 21.68 103 LEU A CA 1
ATOM 755 C C . LEU A 1 103 ? 5.503 -11.123 15.391 1.00 26.13 103 LEU A C 1
ATOM 756 O O . LEU A 1 103 ? 5.779 -10.124 16.060 1.00 27.32 103 LEU A O 1
ATOM 761 N N . GLU A 1 104 ? 4.442 -11.179 14.582 1.00 24.28 104 GLU A N 1
ATOM 762 C CA . GLU A 1 104 ? 3.518 -10.069 14.354 1.00 30.27 104 GLU A CA 1
ATOM 763 C C . GLU A 1 104 ? 2.107 -10.473 14.768 1.00 32.79 104 GLU A C 1
ATOM 764 O O . GLU A 1 104 ? 1.243 -10.694 13.910 1.00 34.74 104 GLU A O 1
ATOM 770 N N . PRO A 1 105 ? 1.835 -10.562 16.070 1.00 29.88 105 PRO A N 1
ATOM 771 C CA . PRO A 1 105 ? 0.495 -10.989 16.502 1.00 32.92 105 PRO A CA 1
ATOM 772 C C . PRO A 1 105 ? -0.601 -9.980 16.193 1.00 34.62 105 PRO A C 1
ATOM 773 O O . PRO A 1 105 ? -1.771 -10.375 16.102 1.00 33.42 105 PRO A O 1
ATOM 777 N N . LYS A 1 106 ? -0.275 -8.700 16.028 1.00 35.75 106 LYS A N 1
ATOM 778 C CA . LYS A 1 106 ? -1.312 -7.692 15.815 1.00 35.25 106 LYS A CA 1
ATOM 779 C C . LYS A 1 106 ? -1.166 -6.978 14.472 1.00 35.85 106 LYS A C 1
ATOM 780 O O . LYS A 1 106 ? -0.346 -7.372 13.641 1.00 41.90 106 LYS A O 1
ATOM 786 N N . MET B 1 1 ? 16.934 -9.472 7.932 1.00 33.05 1 MET B N 1
ATOM 787 C CA . MET B 1 1 ? 16.373 -10.513 8.783 1.00 26.25 1 MET B CA 1
ATOM 788 C C . MET B 1 1 ? 17.404 -11.592 9.092 1.00 22.97 1 MET B C 1
ATOM 789 O O . MET B 1 1 ? 18.599 -11.342 8.999 1.00 25.42 1 MET B O 1
ATOM 794 N N . LEU B 1 2 ? 16.960 -12.763 9.524 1.00 16.33 2 LEU B N 1
ATOM 795 C CA . LEU B 1 2 ? 17.880 -13.761 10.052 1.00 14.54 2 LEU B CA 1
ATOM 796 C C . LEU B 1 2 ? 17.902 -14.974 9.138 1.00 14.34 2 LEU B C 1
ATOM 797 O O . LEU B 1 2 ? 16.855 -15.422 8.665 1.00 14.67 2 LEU B O 1
ATOM 802 N N . ASN B 1 3 ? 19.095 -15.541 8.956 1.00 13.20 3 ASN B N 1
ATOM 803 C CA . ASN B 1 3 ? 19.276 -16.660 8.036 1.00 14.40 3 ASN B CA 1
ATOM 804 C C . ASN B 1 3 ? 20.585 -17.323 8.448 1.00 14.80 3 ASN B C 1
ATOM 805 O O . ASN B 1 3 ? 21.658 -16.808 8.123 1.00 16.44 3 ASN B O 1
ATOM 810 N N . ARG B 1 4 ? 20.487 -18.453 9.148 1.00 13.40 4 ARG B N 1
ATOM 811 C CA . ARG B 1 4 ? 21.668 -19.119 9.690 1.00 14.52 4 ARG B CA 1
ATOM 812 C C . ARG B 1 4 ? 21.491 -20.628 9.618 1.00 15.29 4 ARG B C 1
ATOM 813 O O . ARG B 1 4 ? 20.463 -21.157 10.060 1.00 12.60 4 ARG B O 1
ATOM 821 N N . VAL B 1 5 ? 22.498 -21.309 9.072 1.00 12.35 5 VAL B N 1
ATOM 822 C CA . VAL B 1 5 ? 22.527 -22.762 8.950 1.00 12.73 5 VAL B CA 1
ATOM 823 C C . VAL B 1 5 ? 23.802 -23.273 9.603 1.00 13.80 5 VAL B C 1
ATOM 824 O O . VAL B 1 5 ? 24.886 -22.730 9.372 1.00 16.16 5 VAL B O 1
ATOM 828 N N . VAL B 1 6 ? 23.687 -24.335 10.399 1.00 11.40 6 VAL B N 1
ATOM 829 C CA . VAL B 1 6 ? 24.858 -25.013 10.935 1.00 14.09 6 VAL B CA 1
ATOM 830 C C . VAL B 1 6 ? 24.646 -26.501 10.725 1.00 14.26 6 VAL B C 1
ATOM 831 O O . VAL B 1 6 ? 23.607 -27.040 11.112 1.00 13.43 6 VAL B O 1
ATOM 835 N N . LEU B 1 7 ? 25.612 -27.158 10.109 1.00 13.69 7 LEU B N 1
ATOM 836 C CA . LEU B 1 7 ? 25.516 -28.578 9.801 1.00 14.21 7 LEU B CA 1
ATOM 837 C C . LEU B 1 7 ? 26.815 -29.264 10.183 1.00 15.29 7 LEU B C 1
ATOM 838 O O . LEU B 1 7 ? 27.888 -28.663 10.115 1.00 13.93 7 LEU B O 1
ATOM 843 N N . VAL B 1 8 ? 26.717 -30.538 10.554 1.00 14.96 8 VAL B N 1
ATOM 844 C CA . VAL B 1 8 ? 27.885 -31.409 10.607 1.00 14.21 8 VAL B CA 1
ATOM 845 C C . VAL B 1 8 ? 27.548 -32.664 9.823 1.00 18.31 8 VAL B C 1
ATOM 846 O O . VAL B 1 8 ? 26.503 -33.278 10.060 1.00 18.27 8 VAL B O 1
ATOM 850 N N . GLY B 1 9 ? 28.418 -33.033 8.888 1.00 17.80 9 GLY B N 1
ATOM 851 C CA . GLY B 1 9 ? 28.181 -34.209 8.076 1.00 16.84 9 GLY B CA 1
ATOM 852 C C . GLY B 1 9 ? 29.450 -34.653 7.385 1.00 18.60 9 GLY B C 1
ATOM 853 O O . GLY B 1 9 ? 30.546 -34.205 7.718 1.00 19.41 9 GLY B O 1
ATOM 854 N N . ARG B 1 10 ? 29.285 -35.557 6.412 1.00 16.34 10 ARG B N 1
ATOM 855 C CA . ARG B 1 10 ? 30.400 -36.111 5.653 1.00 16.70 10 ARG B CA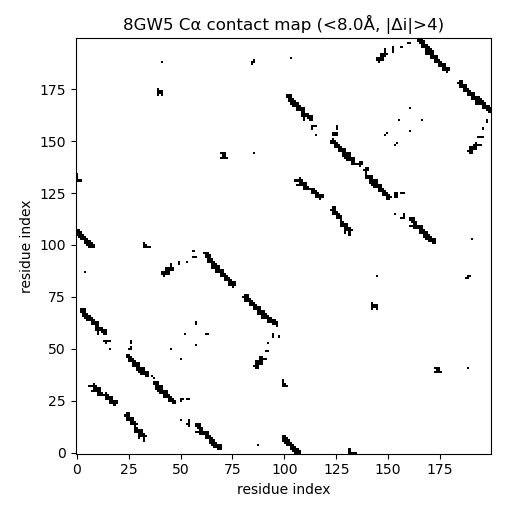 1
ATOM 856 C C . ARG B 1 10 ? 30.213 -35.783 4.180 1.00 18.26 10 ARG B C 1
ATOM 857 O O . ARG B 1 10 ? 29.100 -35.868 3.656 1.00 17.54 10 ARG B O 1
ATOM 865 N N . LEU B 1 11 ? 31.296 -35.386 3.517 1.00 17.72 11 LEU B N 1
ATOM 866 C CA . LEU B 1 11 ? 31.215 -35.075 2.094 1.00 16.18 11 LEU B CA 1
ATOM 867 C C . LEU B 1 11 ? 30.897 -36.338 1.307 1.00 20.39 11 LEU B C 1
ATOM 868 O O . LEU B 1 11 ? 31.444 -37.409 1.578 1.00 19.29 11 LEU B O 1
ATOM 873 N N . THR B 1 12 ? 30.001 -36.215 0.335 1.00 18.05 12 THR B N 1
ATOM 874 C CA . THR B 1 12 ? 29.671 -37.386 -0.467 1.00 19.37 12 THR B CA 1
ATOM 875 C C . THR B 1 12 ? 30.730 -37.688 -1.516 1.00 23.68 12 THR B C 1
ATOM 876 O O . THR B 1 12 ? 30.835 -38.843 -1.956 1.00 23.99 12 THR B O 1
ATOM 880 N N . LYS B 1 13 ? 31.501 -36.681 -1.922 1.00 20.95 13 LYS B N 1
ATOM 881 C CA . LYS B 1 13 ? 32.510 -36.815 -2.964 1.00 24.53 13 LYS B CA 1
ATOM 882 C C . LYS B 1 13 ? 33.640 -35.845 -2.653 1.00 25.76 13 LYS B C 1
ATOM 883 O O . LYS B 1 13 ? 33.519 -34.980 -1.783 1.00 20.79 13 LYS B O 1
ATOM 889 N N . ASP B 1 14 ? 34.745 -35.980 -3.378 1.00 24.51 14 ASP B N 1
ATOM 890 C CA . ASP B 1 14 ? 35.765 -34.946 -3.293 1.00 26.31 14 ASP B CA 1
ATOM 891 C C . ASP B 1 14 ? 35.138 -33.603 -3.659 1.00 23.24 14 ASP B C 1
ATOM 892 O O . ASP B 1 14 ? 34.315 -33.536 -4.583 1.00 24.75 14 ASP B O 1
ATOM 897 N N . PRO B 1 15 ? 35.499 -32.516 -2.977 1.00 20.64 15 PRO B N 1
ATOM 898 C CA . PRO B 1 15 ? 34.967 -31.207 -3.367 1.00 21.39 15 PRO B CA 1
ATOM 899 C C . PRO B 1 15 ? 35.354 -30.879 -4.800 1.00 25.87 15 PRO B C 1
ATOM 900 O O . PRO B 1 15 ? 36.398 -31.307 -5.293 1.00 25.44 15 PRO B O 1
ATOM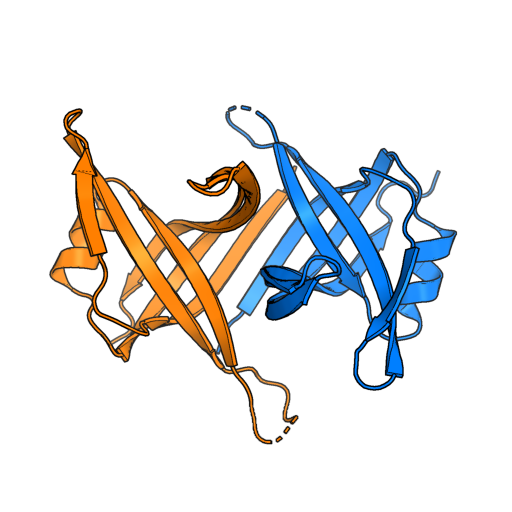 904 N N . GLU B 1 16 ? 34.505 -30.119 -5.475 1.00 21.33 16 GLU B N 1
ATOM 905 C CA . GLU B 1 16 ? 34.859 -29.584 -6.782 1.00 24.29 16 GLU B CA 1
ATOM 906 C C . GLU B 1 16 ? 35.371 -28.163 -6.607 1.00 25.19 16 GLU B C 1
ATOM 907 O O . GLU B 1 16 ? 34.751 -27.353 -5.914 1.00 28.54 16 GLU B O 1
ATOM 913 N N . TYR B 1 17 ? 36.516 -27.875 -7.217 1.00 23.65 17 TYR B N 1
ATOM 914 C CA . TYR B 1 17 ? 37.262 -26.654 -6.954 1.00 25.00 17 TYR B CA 1
ATOM 915 C C . TYR B 1 17 ? 37.581 -25.962 -8.267 1.00 29.02 17 TYR B C 1
ATOM 916 O O . TYR B 1 17 ? 38.168 -26.574 -9.165 1.00 31.69 17 TYR B O 1
ATOM 925 N N . ARG B 1 18 ? 37.210 -24.694 -8.376 1.00 26.61 18 ARG B N 1
ATOM 926 C CA . ARG B 1 18 ? 37.501 -23.932 -9.580 1.00 34.78 18 ARG B CA 1
ATOM 927 C C . ARG B 1 18 ? 37.841 -22.503 -9.201 1.00 36.33 18 ARG B C 1
ATOM 928 O O . ARG B 1 18 ? 37.534 -22.035 -8.103 1.00 28.07 18 ARG B O 1
ATOM 936 N N . THR B 1 19 ? 38.477 -21.807 -10.136 1.00 35.69 19 THR B N 1
ATOM 937 C CA . THR B 1 19 ? 38.752 -20.385 -10.007 1.00 37.40 19 THR B CA 1
ATOM 938 C C . THR B 1 19 ? 38.135 -19.664 -11.192 1.00 39.76 19 THR B C 1
ATOM 939 O O . THR B 1 19 ? 38.537 -19.899 -12.336 1.00 41.91 19 THR B O 1
ATOM 943 N N . THR B 1 20 ? 37.155 -18.804 -10.918 1.00 41.31 20 THR B N 1
ATOM 944 C CA . THR B 1 20 ? 36.609 -17.923 -11.944 1.00 38.95 20 THR B CA 1
ATOM 945 C C . THR B 1 20 ? 37.766 -17.206 -12.630 1.00 40.92 20 THR B C 1
ATOM 946 O O . THR B 1 20 ? 38.814 -16.989 -12.002 1.00 42.02 20 THR B O 1
ATOM 950 N N . PRO B 1 21 ? 37.631 -16.816 -13.900 1.00 37.57 21 PRO B N 1
ATOM 951 C CA . PRO B 1 21 ? 38.686 -15.992 -14.519 1.00 37.53 21 PRO B CA 1
ATOM 952 C C . PRO B 1 21 ? 38.944 -14.678 -13.795 1.00 38.30 21 PRO B C 1
ATOM 953 O O . PRO B 1 21 ? 39.989 -14.061 -14.030 1.00 39.26 21 PRO B O 1
ATOM 957 N N . SER B 1 22 ? 38.027 -14.225 -12.929 1.00 41.64 22 SER B N 1
ATOM 958 C CA . SER B 1 22 ? 38.268 -13.039 -12.109 1.00 43.92 22 SER B CA 1
ATOM 959 C C . SER B 1 22 ? 39.200 -13.327 -10.939 1.00 45.43 22 SER B C 1
ATOM 960 O O . SER B 1 22 ? 39.724 -12.386 -10.330 1.00 44.96 22 SER B O 1
ATOM 963 N N . GLY B 1 23 ? 39.405 -14.597 -10.606 1.00 42.08 23 GLY B N 1
ATOM 964 C CA . GLY B 1 23 ? 40.327 -14.974 -9.560 1.00 43.48 23 GLY B CA 1
ATOM 965 C C . GLY B 1 23 ? 39.704 -15.411 -8.255 1.00 38.94 23 GLY B C 1
ATOM 966 O O . GLY B 1 23 ? 40.444 -15.657 -7.292 1.00 40.19 23 GLY B O 1
ATOM 967 N N . VAL B 1 24 ? 38.383 -15.525 -8.183 1.00 36.58 24 VAL B N 1
ATOM 968 C CA . VAL B 1 24 ? 37.727 -15.939 -6.946 1.00 31.60 24 VAL B CA 1
ATOM 969 C C . VAL B 1 24 ? 37.649 -17.461 -6.922 1.00 31.63 24 VAL B C 1
ATOM 970 O O . VAL B 1 24 ? 37.113 -18.084 -7.846 1.00 31.00 24 VAL B O 1
ATOM 974 N N . SER B 1 25 ? 38.218 -18.059 -5.880 1.00 25.93 25 SER B N 1
ATOM 975 C CA . SER B 1 25 ? 38.127 -19.500 -5.695 1.00 25.19 25 SER B CA 1
ATOM 976 C C . SER B 1 25 ? 36.704 -19.892 -5.313 1.00 23.64 25 SER B C 1
ATOM 977 O O . SER B 1 25 ? 36.027 -19.173 -4.575 1.00 20.72 25 SER B O 1
ATOM 980 N N . VAL B 1 26 ? 36.260 -21.043 -5.805 1.00 20.46 26 VAL B N 1
ATOM 981 C CA . VAL B 1 26 ? 34.946 -21.589 -5.463 1.00 23.33 26 VAL B CA 1
ATOM 982 C C . VAL B 1 26 ? 35.092 -23.087 -5.253 1.00 24.18 26 VAL B C 1
ATOM 983 O O . VAL B 1 26 ? 35.711 -23.777 -6.071 1.00 25.29 26 VAL B O 1
ATOM 987 N N . ALA B 1 27 ? 34.546 -23.592 -4.144 1.00 20.68 27 ALA B N 1
ATOM 988 C CA . ALA B 1 27 ? 34.484 -25.026 -3.904 1.00 17.77 27 ALA B CA 1
ATOM 989 C C . ALA B 1 27 ? 33.041 -25.407 -3.620 1.00 19.12 27 ALA B C 1
ATOM 990 O O . ALA B 1 27 ? 32.303 -24.640 -2.998 1.00 18.13 27 ALA B O 1
ATOM 992 N N . THR B 1 28 ? 32.634 -26.568 -4.111 1.00 16.87 28 THR B N 1
ATOM 993 C CA . THR B 1 28 ? 31.306 -27.090 -3.837 1.00 18.49 28 THR B CA 1
ATOM 994 C C . THR B 1 28 ? 31.423 -28.521 -3.351 1.00 17.95 28 THR B C 1
ATOM 995 O O . THR B 1 28 ? 32.378 -29.235 -3.669 1.00 18.36 28 THR B O 1
ATOM 999 N N . PHE B 1 29 ? 30.448 -28.929 -2.552 1.00 16.19 29 PHE B N 1
ATOM 1000 C CA . PHE B 1 29 ? 30.392 -30.302 -2.089 1.00 16.26 29 PHE B CA 1
ATOM 1001 C C . PHE B 1 29 ? 28.993 -30.523 -1.547 1.00 16.51 29 PHE B C 1
ATOM 1002 O O . PHE B 1 29 ? 28.255 -29.572 -1.287 1.00 13.81 29 PHE B O 1
ATOM 1010 N N . THR B 1 30 ? 28.624 -31.785 -1.422 1.00 13.08 30 THR B N 1
ATOM 1011 C CA . THR B 1 30 ? 27.343 -32.150 -0.840 1.00 16.14 30 THR B CA 1
ATOM 1012 C C . THR B 1 30 ? 27.627 -32.806 0.496 1.00 14.12 30 THR B C 1
ATOM 1013 O O . THR B 1 30 ? 28.452 -33.723 0.573 1.00 15.32 30 THR B O 1
ATOM 1017 N N . LEU B 1 31 ? 26.994 -32.298 1.549 1.00 14.12 31 LEU B N 1
ATOM 1018 C CA . LEU B 1 31 ? 27.149 -32.833 2.893 1.00 14.63 31 LEU B CA 1
ATOM 1019 C C . LEU B 1 31 ? 26.046 -33.837 3.176 1.00 15.28 31 LEU B C 1
ATOM 1020 O O . LEU B 1 31 ? 24.862 -33.486 3.125 1.00 16.42 31 LEU B O 1
ATOM 1025 N N . ALA B 1 32 ? 26.430 -35.065 3.507 1.00 14.38 32 ALA B N 1
ATOM 1026 C CA . ALA B 1 32 ? 25.482 -36.069 3.975 1.00 16.40 32 ALA B CA 1
ATOM 1027 C C . ALA B 1 32 ? 25.363 -35.959 5.492 1.00 16.99 32 ALA B C 1
ATOM 1028 O O . ALA B 1 32 ? 26.345 -36.163 6.212 1.00 16.92 32 ALA B O 1
ATOM 1030 N N . VAL B 1 33 ? 24.163 -35.651 5.974 1.00 16.77 33 VAL B N 1
ATOM 1031 C CA . VAL B 1 33 ? 23.918 -35.361 7.387 1.00 17.78 33 VAL B CA 1
ATOM 1032 C C . VAL B 1 33 ? 22.927 -36.391 7.911 1.00 18.23 33 VAL B C 1
ATOM 1033 O O . VAL B 1 33 ? 21.747 -36.379 7.531 1.00 16.58 33 VAL B O 1
ATOM 1037 N N . ASN B 1 34 ? 23.390 -37.299 8.764 1.00 18.10 34 ASN B N 1
ATOM 1038 C CA . ASN B 1 34 ? 22.484 -38.328 9.260 1.00 21.31 34 ASN B CA 1
ATOM 1039 C C . ASN B 1 34 ? 21.415 -37.708 10.156 1.00 22.84 34 ASN B C 1
ATOM 1040 O O . ASN B 1 34 ? 21.692 -36.794 10.940 1.00 24.88 34 ASN B O 1
ATOM 1045 N N . ARG B 1 35 ? 20.185 -38.207 10.048 1.00 19.81 35 ARG B N 1
ATOM 1046 C CA . ARG B 1 35 ? 19.124 -37.732 10.923 1.00 20.39 35 ARG B CA 1
ATOM 1047 C C . ARG B 1 35 ? 19.280 -38.325 12.317 1.00 27.38 35 ARG B C 1
ATOM 1048 O O . ARG B 1 35 ? 19.890 -39.383 12.499 1.00 29.23 35 ARG B O 1
ATOM 1056 N N . THR B 1 36 ? 18.801 -37.578 13.316 1.00 31.81 36 THR B N 1
ATOM 1057 C CA . THR B 1 36 ? 18.845 -38.078 14.713 1.00 34.92 36 THR B CA 1
ATOM 1058 C C . THR B 1 36 ? 17.606 -38.948 14.910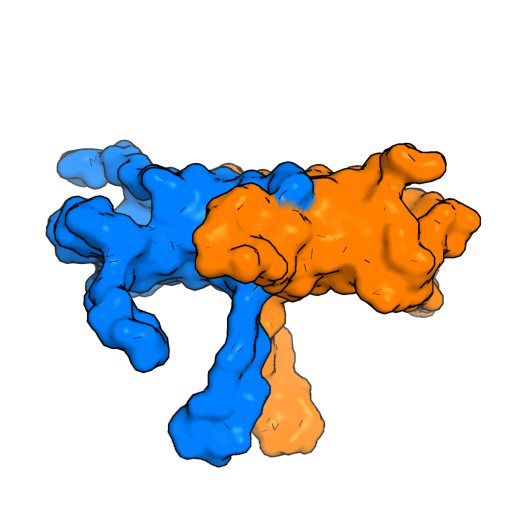 1.00 34.69 36 THR B C 1
ATOM 1059 O O . THR B 1 36 ? 17.760 -40.104 15.348 1.00 45.97 36 THR B O 1
ATOM 1063 N N . PHE B 1 37 ? 16.444 -38.498 14.478 1.00 30.00 37 PHE B N 1
ATOM 1064 C CA . PHE B 1 37 ? 15.209 -39.310 14.553 1.00 30.00 37 PHE B CA 1
ATOM 1065 C C . PHE B 1 37 ? 15.363 -40.672 13.865 1.00 30.00 37 PHE B C 1
ATOM 1066 O O . PHE B 1 37 ? 16.078 -40.786 12.857 1.00 30.00 37 PHE B O 1
ATOM 1074 N N . THR B 1 38 ? 14.727 -41.706 14.424 1.00 58.99 38 THR B N 1
ATOM 1075 C CA . THR B 1 38 ? 14.878 -43.091 13.911 1.00 60.76 38 THR B CA 1
ATOM 1076 C C . THR B 1 38 ? 13.687 -43.522 13.080 1.00 62.87 38 THR B C 1
ATOM 1077 O O . THR B 1 38 ? 12.740 -44.072 13.660 1.00 62.98 38 THR B O 1
ATOM 1081 N N . ASN B 1 39 ? 13.765 -43.344 11.775 1.00 66.21 39 ASN B N 1
ATOM 1082 C CA . ASN B 1 39 ? 12.678 -43.802 10.879 1.00 63.74 39 ASN B CA 1
ATOM 1083 C C . ASN B 1 39 ? 12.410 -45.280 11.160 1.00 63.38 39 ASN B C 1
ATOM 1084 O O . ASN B 1 39 ? 13.348 -45.988 11.542 1.00 64.38 39 ASN B O 1
ATOM 1089 N N . GLU B 1 43 ? 16.109 -47.846 11.492 1.00 66.76 43 GLU B N 1
ATOM 1090 C CA . GLU B 1 43 ? 15.994 -47.150 10.174 1.00 61.79 43 GLU B CA 1
ATOM 1091 C C . GLU B 1 43 ? 16.297 -45.647 10.311 1.00 58.86 43 GLU B C 1
ATOM 1092 O O . GLU B 1 43 ? 15.386 -44.888 10.592 1.00 59.93 43 GLU B O 1
ATOM 1098 N N . ARG B 1 44 ? 17.544 -45.247 10.127 1.00 50.54 44 ARG B N 1
ATOM 1099 C CA . ARG B 1 44 ? 17.960 -43.823 10.155 1.00 48.03 44 ARG B CA 1
ATOM 1100 C C . ARG B 1 44 ? 18.337 -43.361 8.744 1.00 42.77 44 ARG B C 1
ATOM 1101 O O . ARG B 1 44 ? 19.137 -44.021 8.082 1.00 39.77 44 ARG B O 1
ATOM 1109 N N . GLU B 1 45 ? 17.725 -42.273 8.312 1.00 38.68 45 GLU B N 1
ATOM 1110 C CA . GLU B 1 45 ? 18.002 -41.740 6.989 1.00 24.66 45 GLU B CA 1
ATOM 1111 C C . GLU B 1 45 ? 18.930 -40.535 7.107 1.00 26.80 45 GLU B C 1
ATOM 1112 O O . GLU B 1 45 ? 19.311 -40.116 8.203 1.00 25.51 45 GLU B O 1
ATOM 1118 N N . ALA B 1 46 ? 19.327 -40.000 5.958 1.00 20.12 46 ALA B N 1
ATOM 1119 C CA . ALA B 1 46 ? 20.237 -38.869 5.906 1.00 18.24 46 ALA B CA 1
ATOM 1120 C C . ALA B 1 46 ? 19.678 -37.818 4.958 1.00 17.18 46 ALA B C 1
ATOM 1121 O O . ALA B 1 46 ? 18.868 -38.119 4.083 1.00 17.06 46 ALA B O 1
ATOM 1123 N N . ASP B 1 47 ? 20.112 -36.572 5.151 1.00 14.83 47 ASP B N 1
ATOM 1124 C CA . ASP B 1 47 ? 19.818 -35.491 4.224 1.00 14.67 47 ASP B CA 1
ATOM 1125 C C . ASP B 1 47 ? 21.080 -35.094 3.474 1.00 13.67 47 ASP B C 1
ATOM 1126 O O . ASP B 1 47 ? 22.197 -35.234 3.982 1.00 16.27 47 ASP B O 1
ATOM 1131 N N . PHE B 1 48 ? 20.898 -34.619 2.248 1.00 11.77 48 PHE B N 1
ATOM 1132 C CA . PHE B 1 48 ? 22.022 -34.367 1.348 1.00 13.41 48 PHE B CA 1
ATOM 1133 C C . PHE B 1 48 ? 21.950 -32.911 0.912 1.00 13.51 48 PHE B C 1
ATOM 1134 O O . PHE B 1 48 ? 21.121 -32.546 0.072 1.00 12.71 48 PHE B O 1
ATOM 1142 N N . ILE B 1 49 ? 22.812 -32.084 1.510 1.00 11.78 49 ILE B N 1
ATOM 1143 C CA . ILE B 1 49 ? 22.732 -30.628 1.407 1.00 12.22 49 ILE B CA 1
ATOM 1144 C C . ILE B 1 49 ? 23.863 -30.136 0.520 1.00 13.93 49 ILE B C 1
ATOM 1145 O O . ILE B 1 49 ? 25.032 -30.402 0.811 1.00 14.17 49 ILE B O 1
ATOM 1150 N N . ASN B 1 50 ? 23.523 -29.377 -0.531 1.00 15.38 50 ASN B N 1
ATOM 1151 C CA . ASN B 1 50 ? 24.534 -28.854 -1.445 1.00 13.97 50 ASN B CA 1
ATOM 1152 C C . ASN B 1 50 ? 25.120 -27.570 -0.881 1.00 16.29 50 ASN B C 1
ATOM 1153 O O . ASN B 1 50 ? 24.384 -26.610 -0.613 1.00 14.00 50 ASN B O 1
ATOM 1158 N N . CYS B 1 51 ? 26.441 -27.553 -0.714 1.00 14.48 51 CYS B N 1
ATOM 1159 C CA . CYS B 1 51 ? 27.161 -26.437 -0.118 1.00 13.33 51 CYS B CA 1
ATOM 1160 C C . CYS B 1 51 ? 28.077 -25.766 -1.132 1.00 16.04 51 CYS B C 1
ATOM 1161 O O . CYS B 1 51 ? 28.601 -26.412 -2.045 1.00 16.39 51 CYS B O 1
ATOM 1164 N N . VAL B 1 52 ? 28.290 -24.466 -0.944 1.00 12.28 52 VAL B N 1
ATOM 1165 C CA . VAL B 1 52 ? 29.218 -23.708 -1.780 1.00 17.31 52 VAL B CA 1
ATOM 1166 C C . VAL B 1 52 ? 30.041 -22.794 -0.881 1.00 16.70 52 VAL B C 1
ATOM 1167 O O . VAL B 1 52 ? 29.530 -22.235 0.092 1.00 16.15 52 VAL B O 1
ATOM 1171 N N . VAL B 1 53 ? 31.324 -22.631 -1.200 1.00 18.21 53 VAL B N 1
ATOM 1172 C CA . VAL B 1 53 ? 32.195 -21.801 -0.375 1.00 17.23 53 VAL B CA 1
ATOM 1173 C C . VAL B 1 53 ? 33.162 -21.055 -1.288 1.00 18.51 53 VAL B C 1
ATOM 1174 O O . VAL B 1 53 ? 33.453 -21.510 -2.397 1.00 17.42 53 VAL B O 1
ATOM 1178 N N . PHE B 1 54 ? 33.668 -19.906 -0.818 1.00 18.73 54 PHE B N 1
ATOM 1179 C CA . PHE B 1 54 ? 34.449 -19.010 -1.671 1.00 19.28 54 PHE B CA 1
ATOM 1180 C C . PHE B 1 54 ? 35.778 -18.630 -1.029 1.00 22.64 54 PHE B C 1
ATOM 1181 O O . PHE B 1 54 ? 35.977 -18.768 0.177 1.00 20.86 54 PHE B O 1
ATOM 1189 N N . ARG B 1 55 ? 36.691 -18.151 -1.869 1.00 22.82 55 ARG B N 1
ATOM 1190 C CA . ARG B 1 55 ? 37.932 -17.465 -1.439 1.00 24.39 55 ARG B CA 1
ATOM 1191 C C . ARG B 1 55 ? 38.779 -18.407 -0.576 1.00 24.43 55 ARG B C 1
ATOM 1192 O O . ARG B 1 55 ? 38.939 -19.593 -0.900 1.00 24.06 55 ARG B O 1
ATOM 1200 N N . ARG B 1 56 ? 39.358 -17.906 0.517 1.00 24.42 56 ARG B N 1
ATOM 1201 C CA . ARG B 1 56 ? 40.321 -18.703 1.262 1.00 24.53 56 ARG B CA 1
ATOM 1202 C C . ARG B 1 56 ? 39.667 -19.937 1.865 1.00 24.47 56 ARG B C 1
ATOM 1203 O O . ARG B 1 56 ? 40.293 -21.000 1.942 1.00 25.17 56 ARG B O 1
ATOM 1211 N N . GLN B 1 57 ? 38.408 -19.823 2.300 1.00 25.51 57 GLN B N 1
ATOM 1212 C CA . GLN B 1 57 ? 37.702 -21.011 2.773 1.00 22.62 57 GLN B CA 1
ATOM 1213 C C . GLN B 1 57 ? 37.645 -22.078 1.691 1.00 22.20 57 GLN B C 1
ATOM 1214 O O . GLN B 1 57 ? 37.827 -23.269 1.972 1.00 22.76 57 GLN B O 1
ATOM 1220 N N . ALA B 1 58 ? 37.395 -21.675 0.442 1.00 20.05 58 ALA B N 1
ATOM 1221 C CA . ALA B 1 58 ? 37.370 -22.645 -0.651 1.00 19.92 58 ALA B CA 1
ATOM 1222 C C . ALA B 1 58 ? 38.740 -23.281 -0.863 1.00 23.55 58 ALA B C 1
ATOM 1223 O O . ALA B 1 58 ? 38.845 -24.488 -1.118 1.00 20.20 58 ALA B O 1
ATOM 1225 N N . ASP B 1 59 ? 39.805 -22.479 -0.792 1.00 23.68 59 ASP B N 1
ATOM 1226 C CA . ASP B 1 59 ? 41.146 -23.042 -0.921 1.00 24.78 59 ASP B CA 1
ATOM 1227 C C . ASP B 1 59 ? 41.376 -24.112 0.134 1.00 22.96 59 ASP B C 1
ATOM 1228 O O . ASP B 1 59 ? 41.869 -25.206 -0.165 1.00 27.97 59 ASP B O 1
ATOM 1233 N N . ASN B 1 60 ? 41.022 -23.801 1.379 1.00 24.91 60 ASN B N 1
ATOM 1234 C CA . ASN B 1 60 ? 41.214 -24.740 2.479 1.00 27.43 60 ASN B CA 1
ATOM 1235 C C . ASN B 1 60 ? 40.413 -26.015 2.255 1.00 25.24 60 ASN B C 1
ATOM 1236 O O . ASN B 1 60 ? 40.910 -27.123 2.482 1.00 26.43 60 ASN B O 1
ATOM 1241 N N . VAL B 1 61 ? 39.159 -25.875 1.827 1.00 21.16 61 VAL B N 1
ATOM 1242 C CA . VAL B 1 61 ? 38.344 -27.046 1.527 1.00 20.58 61 VAL B CA 1
ATOM 1243 C C . VAL B 1 61 ? 39.029 -27.937 0.502 1.00 20.51 61 VAL B C 1
ATOM 1244 O O . VAL B 1 61 ? 39.084 -29.161 0.663 1.00 22.03 61 VAL B O 1
ATOM 1248 N N . ASN B 1 62 ? 39.557 -27.348 -0.569 1.00 23.45 62 ASN B N 1
ATOM 1249 C CA . ASN B 1 62 ? 40.201 -28.169 -1.589 1.00 24.37 62 ASN B CA 1
ATOM 1250 C C . ASN B 1 62 ? 41.442 -28.863 -1.039 1.00 27.19 62 ASN B C 1
ATOM 1251 O O . ASN B 1 62 ? 41.733 -30.007 -1.402 1.00 28.70 62 ASN B O 1
ATOM 1256 N N . ASN B 1 63 ? 42.186 -28.193 -0.158 1.00 28.40 63 ASN B N 1
ATOM 1257 C CA . ASN B 1 63 ? 43.435 -28.783 0.324 1.00 30.43 63 ASN B CA 1
ATOM 1258 C C . ASN B 1 63 ? 43.231 -29.875 1.367 1.00 29.94 63 ASN B C 1
ATOM 1259 O O . ASN B 1 63 ? 44.079 -30.767 1.482 1.00 32.03 63 ASN B O 1
ATOM 1264 N N . TYR B 1 64 ? 42.132 -29.852 2.127 1.00 26.53 64 TYR B N 1
ATOM 1265 C CA . TYR B 1 64 ? 42.028 -30.753 3.266 1.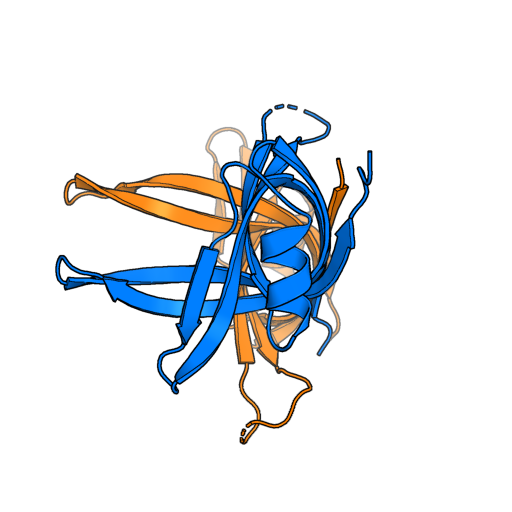00 24.56 64 TYR B CA 1
ATOM 1266 C C . TYR B 1 64 ? 40.839 -31.703 3.251 1.00 27.45 64 TYR B C 1
ATOM 1267 O O . TYR B 1 64 ? 40.881 -32.708 3.970 1.00 31.54 64 TYR B O 1
ATOM 1276 N N . LEU B 1 65 ? 39.801 -31.449 2.466 1.00 22.49 65 LEU B N 1
ATOM 1277 C CA . LEU B 1 65 ? 38.617 -32.296 2.516 1.00 21.57 65 LEU B CA 1
ATOM 1278 C C . LEU B 1 65 ? 38.531 -33.186 1.285 1.00 22.31 65 LEU B C 1
ATOM 1279 O O . LEU B 1 65 ? 38.867 -32.768 0.177 1.00 24.73 65 LEU B O 1
ATOM 1284 N N . SER B 1 66 ? 38.036 -34.402 1.483 1.00 22.36 66 SER B N 1
ATOM 1285 C CA . SER B 1 66 ? 37.809 -35.318 0.383 1.00 22.43 66 SER B CA 1
ATOM 1286 C C . SER B 1 66 ? 36.541 -36.113 0.661 1.00 21.27 66 SER B C 1
ATOM 1287 O O . SER B 1 66 ? 35.858 -35.914 1.675 1.00 20.20 66 SER B O 1
ATOM 1290 N N . LYS B 1 67 ? 36.212 -37.005 -0.268 1.00 22.01 67 LYS B N 1
ATOM 1291 C CA . LYS B 1 67 ? 35.087 -37.908 -0.088 1.00 21.00 67 LYS B CA 1
ATOM 1292 C C . LYS B 1 67 ? 35.119 -38.569 1.283 1.00 23.41 67 LYS B C 1
ATOM 1293 O O . LYS B 1 67 ? 36.140 -39.122 1.700 1.00 22.90 67 LYS B O 1
ATOM 1299 N N . GLY B 1 68 ? 33.986 -38.499 1.986 1.00 19.55 68 GLY B N 1
ATOM 1300 C CA . GLY B 1 68 ? 33.829 -39.098 3.296 1.00 20.74 68 GLY B CA 1
ATOM 1301 C C . GLY B 1 68 ? 34.343 -38.273 4.462 1.00 18.56 68 GLY B C 1
ATOM 1302 O O . GLY B 1 68 ? 34.143 -38.673 5.612 1.00 23.37 68 GLY B O 1
ATOM 1303 N N . SER B 1 69 ? 34.999 -37.147 4.217 1.00 18.83 69 SER B N 1
ATOM 1304 C CA . SER B 1 69 ? 35.538 -36.354 5.316 1.00 21.03 69 SER B CA 1
ATOM 1305 C C . SER B 1 69 ? 34.408 -35.784 6.168 1.00 20.81 69 SER B C 1
ATOM 1306 O O . SER B 1 69 ? 33.402 -35.303 5.641 1.00 19.74 69 SER B O 1
ATOM 1309 N N . LEU B 1 70 ? 34.597 -35.821 7.490 1.00 20.15 70 LEU B N 1
ATOM 1310 C CA . LEU B 1 70 ? 33.679 -35.184 8.433 1.00 18.51 70 LEU B CA 1
ATOM 1311 C C . LEU B 1 70 ? 33.956 -33.687 8.493 1.00 19.09 70 LEU B C 1
ATOM 1312 O O . LEU B 1 70 ? 35.094 -33.269 8.729 1.00 20.44 70 LEU B O 1
ATOM 1317 N N . ALA B 1 71 ? 32.920 -32.873 8.292 1.00 17.93 71 ALA B N 1
ATOM 1318 C CA . ALA B 1 71 ? 33.103 -31.431 8.244 1.00 16.96 71 ALA B CA 1
ATOM 1319 C C . ALA B 1 71 ? 31.921 -30.739 8.903 1.00 16.76 71 ALA B C 1
ATOM 1320 O O . ALA B 1 71 ? 30.807 -31.263 8.917 1.00 15.32 71 ALA B O 1
ATOM 1322 N N . GLY B 1 72 ? 32.178 -29.551 9.438 1.00 16.63 72 GLY B N 1
ATOM 1323 C CA . GLY B 1 72 ? 31.128 -28.672 9.933 1.00 18.94 72 GLY B CA 1
ATOM 1324 C C . GLY B 1 72 ? 31.029 -27.446 9.046 1.00 18.61 72 GLY B C 1
ATOM 1325 O O . GLY B 1 72 ? 32.033 -26.967 8.510 1.00 18.75 72 GLY B O 1
ATOM 1326 N N . VAL B 1 73 ? 29.817 -26.936 8.871 1.00 16.64 73 VAL B N 1
ATOM 1327 C CA . VAL B 1 73 ? 29.624 -25.734 8.072 1.00 15.39 73 VAL B CA 1
ATOM 1328 C C . VAL B 1 73 ? 28.777 -24.763 8.864 1.00 16.08 73 VAL B C 1
ATOM 1329 O O . VAL B 1 73 ? 27.839 -25.160 9.567 1.00 14.54 73 VAL B O 1
ATOM 1333 N N . ASP B 1 74 ? 29.122 -23.491 8.746 1.00 17.54 74 ASP B N 1
ATOM 1334 C CA . ASP B 1 74 ? 28.395 -22.385 9.347 1.00 18.07 74 ASP B CA 1
ATOM 1335 C C . ASP B 1 74 ? 28.091 -21.417 8.209 1.00 15.85 74 ASP B C 1
ATOM 1336 O O . ASP B 1 74 ? 29.016 -20.924 7.559 1.00 15.71 74 ASP B O 1
ATOM 1341 N N . GLY B 1 75 ? 26.810 -21.194 7.912 1.00 15.80 75 GLY B N 1
ATOM 1342 C CA . GLY B 1 75 ? 26.465 -20.485 6.694 1.00 14.68 75 GLY B CA 1
ATOM 1343 C C . GLY B 1 75 ? 25.035 -19.983 6.628 1.00 15.63 75 GLY B C 1
ATOM 1344 O O . GLY B 1 75 ? 24.365 -19.822 7.645 1.00 13.40 75 GLY B O 1
ATOM 1345 N N . ARG B 1 76 ? 24.584 -19.696 5.400 1.00 13.69 76 ARG B N 1
ATOM 1346 C CA . ARG B 1 76 ? 23.288 -19.077 5.133 1.00 15.09 76 ARG B CA 1
ATOM 1347 C C . ARG B 1 76 ? 22.626 -19.837 3.993 1.00 14.03 76 ARG B C 1
ATOM 1348 O O . ARG B 1 76 ? 23.312 -20.320 3.092 1.00 13.16 76 ARG B O 1
ATOM 1356 N N . LEU B 1 77 ? 21.307 -19.962 4.040 1.00 13.88 77 LEU B N 1
ATOM 1357 C CA . LEU B 1 77 ? 20.573 -20.641 2.979 1.00 14.38 77 LEU B CA 1
ATOM 1358 C C . LEU B 1 77 ? 20.310 -19.666 1.834 1.00 17.39 77 LEU B C 1
ATOM 1359 O O . LEU B 1 77 ? 19.772 -18.578 2.054 1.00 21.61 77 LEU B O 1
ATOM 1364 N N . GLN B 1 78 ? 20.673 -20.040 0.606 1.00 14.78 78 GLN B N 1
ATOM 1365 C CA . GLN B 1 78 ? 20.451 -19.143 -0.520 1.00 15.63 78 GLN B CA 1
ATOM 1366 C C . GLN B 1 78 ? 19.670 -19.843 -1.618 1.00 15.44 78 GLN B C 1
ATOM 1367 O O . GLN B 1 78 ? 19.861 -21.036 -1.865 1.00 15.85 78 GLN B O 1
ATOM 1373 N N . SER B 1 79 ? 18.760 -19.100 -2.240 1.00 13.04 79 SER B N 1
ATOM 1374 C CA . SER B 1 79 ? 17.993 -19.596 -3.374 1.00 13.90 79 SER B CA 1
ATOM 1375 C C . SER B 1 79 ? 18.432 -18.875 -4.639 1.00 15.94 79 SER B C 1
ATOM 1376 O O . SER B 1 79 ? 18.803 -17.704 -4.607 1.00 14.08 79 SER B O 1
ATOM 1379 N N . ARG B 1 80 ? 18.367 -19.580 -5.765 1.00 15.33 80 ARG B N 1
ATOM 1380 C CA . ARG B 1 80 ? 18.588 -18.946 -7.053 1.00 19.20 80 ARG B CA 1
ATOM 1381 C C . ARG B 1 80 ? 17.818 -19.737 -8.098 1.00 22.31 80 ARG B C 1
ATOM 1382 O O . ARG B 1 80 ? 17.313 -20.832 -7.828 1.00 17.70 80 ARG B O 1
ATOM 1390 N N . ASN B 1 81 ? 17.708 -19.142 -9.288 1.00 20.37 81 ASN B N 1
ATOM 1391 C CA . ASN B 1 81 ? 16.903 -19.644 -10.393 1.00 27.10 81 ASN B CA 1
ATOM 1392 C C . ASN B 1 81 ? 17.764 -19.793 -11.629 1.00 26.23 81 ASN B C 1
ATOM 1393 O O . ASN B 1 81 ? 18.622 -18.955 -11.895 1.00 24.57 81 ASN B O 1
ATOM 1398 N N . TYR B 1 82 ? 17.515 -20.833 -12.414 1.00 25.87 82 TYR B N 1
ATOM 1399 C CA . TYR B 1 82 ? 18.156 -20.854 -13.718 1.00 25.07 82 TYR B CA 1
ATOM 1400 C C . TYR B 1 82 ? 17.299 -21.620 -14.711 1.00 30.44 82 TYR B C 1
ATOM 1401 O O . TYR B 1 82 ? 16.385 -22.367 -14.340 1.00 25.30 82 TYR B O 1
ATOM 1410 N N . GLU B 1 83 ? 17.561 -21.340 -15.989 1.00 29.07 83 GLU B N 1
ATOM 1411 C CA . GLU B 1 83 ? 16.958 -22.038 -17.113 1.00 28.90 83 GLU B CA 1
ATOM 1412 C C . GLU B 1 83 ? 17.955 -23.065 -17.616 1.00 24.46 83 GLU B C 1
ATOM 1413 O O . GLU B 1 83 ? 19.108 -22.726 -17.895 1.00 23.93 83 GLU B O 1
ATOM 1419 N N . ASN B 1 84 ? 17.525 -24.318 -17.697 1.00 22.73 84 ASN B N 1
ATOM 1420 C CA . ASN B 1 84 ? 18.413 -25.356 -18.180 1.00 23.04 84 ASN B CA 1
ATOM 1421 C C . ASN B 1 84 ? 18.339 -25.411 -19.703 1.00 25.20 84 ASN B C 1
ATOM 1422 O O . ASN B 1 84 ? 17.610 -24.651 -20.346 1.00 24.90 84 ASN B O 1
ATOM 1427 N N . GLN B 1 85 ? 19.116 -26.317 -20.289 1.00 24.90 85 GLN B N 1
ATOM 1428 C CA . GLN B 1 85 ? 19.204 -26.370 -21.742 1.00 23.96 85 GLN B CA 1
ATOM 1429 C C . GLN B 1 85 ? 17.911 -26.851 -22.384 1.00 28.88 85 GLN B C 1
ATOM 1430 O O . GLN B 1 85 ? 17.717 -26.625 -23.583 1.00 27.98 85 GLN B O 1
ATOM 1436 N N . GLU B 1 86 ? 17.020 -27.487 -21.625 1.00 26.35 86 GLU B N 1
ATOM 1437 C CA . GLU B 1 86 ? 15.722 -27.884 -22.151 1.00 28.95 86 GLU B CA 1
ATOM 1438 C C . GLU B 1 86 ? 14.667 -26.800 -22.011 1.00 31.50 86 GLU B C 1
ATOM 1439 O O . GLU B 1 86 ? 13.514 -27.032 -22.381 1.00 31.85 86 GLU B O 1
ATOM 1445 N N . GLY B 1 87 ? 15.026 -25.630 -21.497 1.00 28.40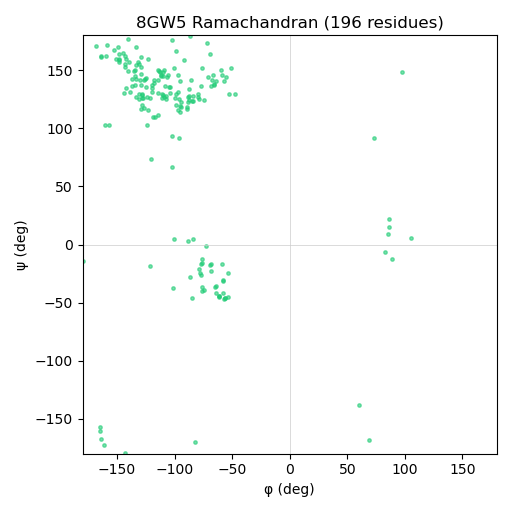 87 GLY B N 1
ATOM 1446 C CA . GLY B 1 87 ? 14.076 -24.550 -21.355 1.00 30.42 87 GLY B CA 1
ATOM 1447 C C . GLY B 1 87 ? 13.249 -24.569 -20.088 1.00 30.70 87 GLY B C 1
ATOM 1448 O O . GLY B 1 87 ? 12.302 -23.782 -19.975 1.00 33.98 87 GLY B O 1
ATOM 1449 N N . ARG B 1 88 ? 13.567 -25.432 -19.130 1.00 29.98 88 ARG B N 1
ATOM 1450 C CA . ARG B 1 88 ? 12.805 -25.485 -17.894 1.00 26.45 88 ARG B CA 1
ATOM 1451 C C . ARG B 1 88 ? 13.488 -24.642 -16.825 1.00 27.39 88 ARG B C 1
ATOM 1452 O O . ARG B 1 88 ? 14.720 -24.608 -16.736 1.00 22.02 88 ARG B O 1
ATOM 1460 N N . ARG B 1 89 ? 12.674 -23.942 -16.035 1.00 26.85 89 ARG B N 1
ATOM 1461 C CA . ARG B 1 89 ? 13.183 -23.158 -14.916 1.00 25.25 89 ARG B CA 1
ATOM 1462 C C . ARG B 1 89 ? 13.472 -24.096 -13.754 1.00 22.83 89 ARG B C 1
ATOM 1463 O O . ARG B 1 89 ? 12.586 -24.839 -13.317 1.00 24.57 89 ARG B O 1
ATOM 1471 N N . VAL B 1 90 ? 14.703 -24.055 -13.255 1.00 21.88 90 VAL B N 1
ATOM 1472 C CA . VAL B 1 90 ? 15.158 -24.902 -12.159 1.00 21.22 90 VAL B CA 1
ATOM 1473 C C . VAL B 1 90 ? 15.389 -24.024 -10.941 1.00 21.10 90 VAL B C 1
ATOM 1474 O O . VAL B 1 90 ? 16.079 -23.001 -11.031 1.00 19.85 90 VAL B O 1
ATOM 1478 N N . PHE B 1 91 ? 14.811 -24.423 -9.808 1.00 19.34 91 PHE B N 1
ATOM 1479 C CA . PHE B 1 91 ? 14.936 -23.705 -8.545 1.00 18.58 91 PHE B CA 1
ATOM 1480 C C . PHE B 1 91 ? 16.009 -24.388 -7.711 1.00 17.85 91 PHE B C 1
ATOM 1481 O O . PHE B 1 91 ? 15.986 -25.616 -7.550 1.00 17.94 91 PHE B O 1
ATOM 1489 N N . VAL B 1 92 ? 16.963 -23.605 -7.210 1.00 16.85 92 VAL B N 1
ATOM 1490 C CA . VAL B 1 92 ? 18.140 -24.148 -6.541 1.00 17.10 92 VAL B CA 1
ATOM 1491 C C . VAL B 1 92 ? 18.154 -23.614 -5.121 1.00 17.32 92 VAL B C 1
ATOM 1492 O O . VAL B 1 92 ? 17.930 -22.417 -4.908 1.00 17.43 92 VAL B O 1
ATOM 1496 N N . THR B 1 93 ? 18.414 -24.498 -4.161 1.00 14.20 93 THR B N 1
ATOM 1497 C CA . THR B 1 93 ? 18.648 -24.122 -2.772 1.00 14.46 93 THR B CA 1
ATOM 1498 C C . THR B 1 93 ? 20.004 -24.670 -2.343 1.00 14.79 93 THR B C 1
ATOM 1499 O O . THR B 1 93 ? 20.278 -25.866 -2.501 1.00 16.64 93 THR B O 1
ATOM 1503 N N . GLU B 1 94 ? 20.855 -23.793 -1.818 1.00 13.44 94 GLU B N 1
ATOM 1504 C CA . GLU B 1 94 ? 22.217 -24.153 -1.454 1.00 14.33 94 GLU B CA 1
ATOM 1505 C C . GLU B 1 94 ? 22.567 -23.490 -0.142 1.00 13.47 94 GLU B C 1
ATOM 1506 O O . GLU B 1 94 ? 21.999 -22.460 0.210 1.00 15.22 94 GLU B O 1
ATOM 1512 N N . VAL B 1 95 ? 23.546 -24.053 0.557 1.00 11.98 95 VAL B N 1
ATOM 1513 C CA . VAL B 1 95 ? 24.100 -23.406 1.746 1.00 12.16 95 VAL B CA 1
ATOM 1514 C C . VAL B 1 95 ? 25.385 -22.709 1.326 1.00 14.17 95 VAL B C 1
ATOM 1515 O O . VAL B 1 95 ? 26.316 -23.361 0.840 1.00 16.34 95 VAL B O 1
ATOM 1519 N N . VAL B 1 96 ? 25.448 -21.398 1.502 1.00 12.00 96 VAL B N 1
ATOM 1520 C CA . VAL B 1 96 ? 26.684 -20.678 1.230 1.00 14.65 96 VAL B CA 1
ATOM 1521 C C . VAL B 1 96 ? 27.420 -20.554 2.551 1.00 17.75 96 VAL B C 1
ATOM 1522 O O . VAL B 1 96 ? 26.899 -19.964 3.506 1.00 16.44 96 VAL B O 1
ATOM 1526 N N . CYS B 1 97 ? 28.620 -21.127 2.607 1.00 15.38 97 CYS B N 1
ATOM 1527 C CA . CYS B 1 97 ? 29.330 -21.334 3.863 1.00 15.31 97 CYS B CA 1
ATOM 1528 C C . CYS B 1 97 ? 30.166 -20.120 4.246 1.00 22.09 97 CYS B C 1
ATOM 1529 O O . CYS B 1 97 ? 31.039 -19.688 3.487 1.00 21.33 97 CYS B O 1
ATOM 1532 N N . ASP B 1 98 ? 29.929 -19.598 5.442 1.00 18.34 98 ASP B N 1
ATOM 1533 C CA . ASP B 1 98 ? 30.838 -18.579 5.949 1.00 20.49 98 ASP B CA 1
ATOM 1534 C C . ASP B 1 98 ? 32.139 -19.206 6.432 1.00 22.95 98 ASP B C 1
ATOM 1535 O O . ASP B 1 98 ? 33.215 -18.630 6.233 1.00 18.95 98 ASP B O 1
ATOM 1540 N N . SER B 1 99 ? 32.069 -20.393 7.041 1.00 17.30 99 SER B N 1
ATOM 1541 C CA . SER B 1 99 ? 33.281 -21.143 7.325 1.00 21.12 99 SER B CA 1
ATOM 1542 C C . SER B 1 99 ? 32.975 -22.630 7.253 1.00 20.91 99 SER B C 1
ATOM 1543 O O . SER B 1 99 ? 31.820 -23.068 7.345 1.00 17.30 99 SER B O 1
ATOM 1546 N N . VAL B 1 100 ? 34.035 -23.397 7.063 1.00 18.92 100 VAL B N 1
ATOM 1547 C CA . VAL B 1 100 ? 33.979 -24.851 7.061 1.00 18.51 100 VAL B CA 1
ATOM 1548 C C . VAL B 1 100 ? 35.024 -25.328 8.047 1.00 22.08 100 VAL B C 1
ATOM 1549 O O . VAL B 1 100 ? 36.184 -24.907 7.973 1.00 25.33 100 VAL B O 1
ATOM 1553 N N . GLN B 1 101 ? 34.616 -26.152 8.996 1.00 19.22 101 GLN B N 1
ATOM 1554 C CA . GLN B 1 101 ? 35.533 -26.660 10.006 1.00 24.82 101 GLN B CA 1
ATOM 1555 C C . GLN B 1 101 ? 35.882 -28.108 9.693 1.00 21.39 101 GLN B C 1
ATOM 1556 O O . GLN B 1 101 ? 35.015 -28.896 9.311 1.00 19.30 101 GLN B O 1
ATOM 1562 N N . PHE B 1 102 ? 37.164 -28.448 9.799 1.00 21.02 102 PHE B N 1
ATOM 1563 C CA . PHE B 1 102 ? 37.630 -29.786 9.461 1.00 21.06 102 PHE B CA 1
ATOM 1564 C C . PHE B 1 102 ? 37.681 -30.600 10.744 1.00 24.09 102 PHE B C 1
ATOM 1565 O O . PHE B 1 102 ? 38.479 -30.305 11.638 1.00 25.78 102 PHE B O 1
ATOM 1573 N N . LEU B 1 103 ? 36.826 -31.619 10.839 1.00 20.39 103 LEU B N 1
ATOM 1574 C CA . LEU B 1 103 ? 36.598 -32.337 12.087 1.00 24.77 103 LEU B CA 1
ATOM 1575 C C . LEU B 1 103 ? 37.339 -33.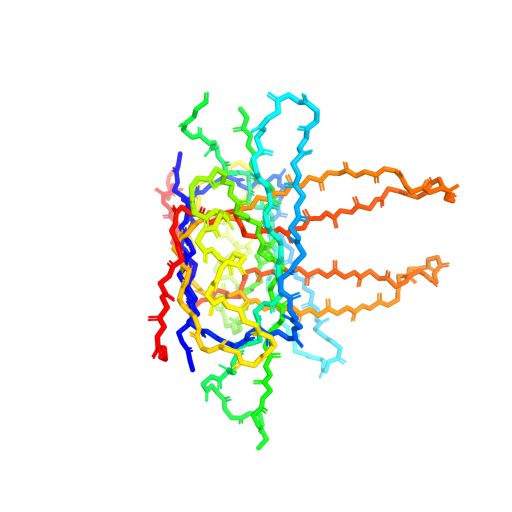664 12.184 1.00 28.59 103 LEU B C 1
ATOM 1576 O O . LEU B 1 103 ? 37.140 -34.397 13.160 1.00 32.40 103 LEU B O 1
ATOM 1581 N N . GLU B 1 104 ? 38.178 -33.995 11.216 1.00 26.72 104 GLU B N 1
ATOM 1582 C CA . GLU B 1 104 ? 38.907 -35.259 11.259 1.00 30.98 104 GLU B CA 1
ATOM 1583 C C . GLU B 1 104 ? 40.397 -34.996 11.155 1.00 35.03 104 GLU B C 1
ATOM 1584 O O . GLU B 1 104 ? 40.795 -33.883 10.819 1.00 42.10 104 GLU B O 1
#

Solvent-accessible surface area: 11651 Å² total; per-residue (Å²): 70,115,12,102,0,58,0,24,0,88,4,44,115,85,16,78,109,111,98,31,142,98,59,68,62,5,0,10,9,24,0,21,0,67,52,104,168,165,26,0,108,3,69,1,15,0,69,195,185,36,6,44,57,0,32,119,148,8,56,147,32,18,36,0,4,3,54,0,22,0,27,24,103,70,89,109,32,177,152,42,55,121,24,136,34,16,11,0,22,10,87,32,6,93,58,84,77,102,224,72,107,9,99,0,59,0,25,0,90,4,38,142,88,15,130,85,146,77,36,151,99,49,41,13,5,0,50,14,34,0,21,0,46,46,103,87,114,103,123,147,74,27,0,105,1,74,3,14,0,77,146,193,57,0,47,54,0,61,103,140,10,52,148,31,18,36,0,6,3,53,0,28,0,37,24,125,80,95,115,38,194,119,48,111,119,28,135,25,33,30,0,26,8,79,24,9,102,72,82,142

Secondary structure (DSSP, 8-state):
--EEEEEEEEESS--EEEE-TTS-EEEEEEEEEE----EEEEEEEEETTHHHHHHHH--TT-EEEEEEEEEEEEEE-TTS-EEEEEEEEEEEEEE----/-EEEEEEEEEESSPPEEEE-TTS-EEEEEEEEEE-SS-----EEEEEEEEEHHHHHHHHHH--TT-EEEEEEEEEEEEEE-TTS-EEEEEEEEEEEEEE--

Sequence (200 aa):
MLNRVVLVGRLTKDPEYRTTPSGVSVATFTLAVNRTFEADFINCVVFRRQADNVNNYLSKGSLAGVDGRLQSRNYENQEGRRVFVTEVVCDSVQFLEPKMLNRVVLVGRLTKDPEYRTTPSGVSVATFTLAVNRTFTNEREADFINCVVFRRQADNVNNYLSKGSLAGVDGRLQSRNYENQEGRRVFVTEVVCDSVQFLE